Protein AF-A0A9P6NWT3-F1 (afdb_monomer)

Structure (mmCIF, N/CA/C/O backbone):
data_AF-A0A9P6NWT3-F1
#
_entry.id   AF-A0A9P6NWT3-F1
#
loop_
_atom_site.group_PDB
_atom_site.id
_atom_site.type_symbol
_atom_site.label_atom_id
_atom_site.label_alt_id
_atom_site.label_comp_id
_atom_site.label_asym_id
_atom_site.label_entity_id
_atom_site.label_seq_id
_atom_site.pdbx_PDB_ins_code
_atom_site.Cartn_x
_atom_site.Cartn_y
_atom_site.Cartn_z
_atom_site.occupancy
_atom_site.B_iso_or_equiv
_atom_site.auth_seq_id
_atom_site.auth_comp_id
_atom_site.auth_asym_id
_atom_site.auth_atom_id
_atom_site.pdbx_PDB_model_num
ATOM 1 N N . MET A 1 1 ? -10.550 14.687 10.101 1.00 73.19 1 MET A N 1
ATOM 2 C CA . MET A 1 1 ? -9.742 13.792 10.957 1.00 73.19 1 MET A CA 1
ATOM 3 C C . MET A 1 1 ? -8.486 13.376 10.211 1.00 73.19 1 MET A C 1
ATOM 5 O O . MET A 1 1 ? -8.557 13.193 9.000 1.00 73.19 1 MET A O 1
ATOM 9 N N . ALA A 1 2 ? -7.368 13.227 10.913 1.00 80.62 2 ALA A N 1
ATOM 10 C CA . ALA A 1 2 ? -6.121 12.673 10.388 1.00 80.62 2 ALA A CA 1
ATOM 11 C C . ALA A 1 2 ? -5.606 11.569 11.317 1.00 80.62 2 ALA A C 1
ATOM 13 O O . ALA A 1 2 ? -5.925 11.566 12.503 1.00 80.62 2 ALA A O 1
ATOM 14 N N . VAL A 1 3 ? -4.807 10.642 10.791 1.00 80.62 3 VAL A N 1
ATOM 15 C CA . VAL A 1 3 ? -4.151 9.600 11.591 1.00 80.62 3 VAL A CA 1
ATOM 16 C C . VAL A 1 3 ? -2.655 9.637 11.307 1.00 80.62 3 VAL A C 1
ATOM 18 O O . VAL A 1 3 ? -2.250 9.719 10.149 1.00 80.62 3 VAL A O 1
ATOM 21 N N . SER A 1 4 ? -1.838 9.583 12.354 1.00 80.81 4 SER A N 1
ATOM 22 C CA . SER A 1 4 ? -0.379 9.518 12.254 1.00 80.81 4 SER A CA 1
ATOM 23 C C . SER A 1 4 ? 0.148 8.283 12.972 1.00 80.81 4 SER A C 1
ATOM 25 O O . SER A 1 4 ? -0.263 8.026 14.101 1.00 80.81 4 SER A O 1
ATOM 27 N N . GLY A 1 5 ? 1.094 7.570 12.367 1.00 78.38 5 GLY A N 1
ATOM 28 C CA . GLY A 1 5 ? 1.938 6.595 13.061 1.00 78.38 5 GLY A CA 1
ATOM 29 C C . GLY A 1 5 ? 3.290 7.213 13.407 1.00 78.38 5 GLY A C 1
ATOM 30 O O . GLY A 1 5 ? 3.810 8.016 12.631 1.00 78.38 5 GLY A O 1
ATOM 31 N N . SER A 1 6 ? 3.849 6.858 14.559 1.00 76.56 6 SER A N 1
ATOM 32 C CA . SER A 1 6 ? 5.147 7.345 15.032 1.00 76.56 6 SER A CA 1
ATOM 33 C C . SER A 1 6 ? 6.077 6.175 15.367 1.00 76.56 6 SER A C 1
ATOM 35 O O . SER A 1 6 ? 5.638 5.058 15.645 1.00 76.56 6 SER A O 1
ATOM 37 N N . ASN A 1 7 ? 7.388 6.432 15.342 1.00 70.44 7 ASN A N 1
ATOM 38 C CA . ASN A 1 7 ? 8.415 5.458 15.727 1.00 70.44 7 ASN A CA 1
ATOM 39 C C . ASN A 1 7 ? 8.407 5.154 17.240 1.00 70.44 7 ASN A C 1
ATOM 41 O O . ASN A 1 7 ? 9.089 4.244 17.699 1.00 70.44 7 ASN A O 1
ATOM 45 N N . ASP A 1 8 ? 7.615 5.899 18.015 1.00 70.75 8 ASP A N 1
ATOM 46 C CA . ASP A 1 8 ? 7.304 5.608 19.419 1.00 70.75 8 ASP A CA 1
ATOM 47 C C . ASP A 1 8 ? 6.314 4.440 19.601 1.00 70.75 8 ASP A C 1
ATOM 49 O O . ASP A 1 8 ? 5.901 4.161 20.723 1.00 70.75 8 ASP A O 1
ATOM 53 N N . LYS A 1 9 ? 5.957 3.748 18.507 1.00 71.38 9 LYS A N 1
ATOM 54 C CA . LYS A 1 9 ? 5.019 2.615 18.468 1.00 71.38 9 LYS A CA 1
ATOM 55 C C . LYS A 1 9 ? 3.577 3.003 18.799 1.00 71.38 9 LYS A C 1
ATOM 57 O O . LYS A 1 9 ? 2.758 2.138 19.100 1.00 71.38 9 LYS A O 1
ATOM 62 N N . THR A 1 10 ? 3.235 4.283 18.685 1.00 72.38 10 THR A N 1
ATOM 63 C CA . THR A 1 10 ? 1.863 4.769 18.826 1.00 72.38 10 THR A CA 1
ATOM 64 C C . THR A 1 10 ? 1.290 5.224 17.491 1.00 72.38 10 THR A C 1
ATOM 66 O O . THR A 1 10 ? 1.988 5.714 16.597 1.00 72.38 10 THR A O 1
ATOM 69 N N . MET A 1 11 ? -0.024 5.070 17.358 1.00 75.50 11 MET A N 1
ATOM 70 C CA . MET A 1 11 ? -0.815 5.724 16.325 1.00 75.50 11 MET A CA 1
ATOM 71 C C . MET A 1 11 ? -1.756 6.718 16.984 1.00 75.50 11 MET A C 1
ATOM 73 O O . MET A 1 11 ? -2.380 6.419 17.997 1.00 75.50 11 MET A O 1
ATOM 77 N N . ARG A 1 12 ? -1.867 7.912 16.416 1.00 80.88 12 ARG A N 1
ATOM 78 C CA . ARG A 1 12 ? -2.676 8.995 16.973 1.00 80.88 12 ARG A CA 1
ATOM 79 C C . ARG A 1 12 ? -3.707 9.449 15.966 1.00 80.88 12 ARG A C 1
ATOM 81 O O . ARG A 1 12 ? -3.385 9.619 14.790 1.00 80.88 12 ARG A O 1
ATOM 88 N N . GLN A 1 13 ? -4.929 9.653 16.438 1.00 80.12 13 GLN A N 1
ATOM 89 C CA . GLN A 1 13 ? -6.006 10.256 15.671 1.00 80.12 13 GLN A CA 1
ATOM 90 C C . GLN A 1 13 ? -6.156 11.713 16.080 1.00 80.12 13 GLN A C 1
ATOM 92 O O . GLN A 1 13 ? -6.270 12.033 17.262 1.00 80.12 13 GLN A O 1
ATOM 97 N N . TRP A 1 14 ? -6.197 12.580 15.083 1.00 83.69 14 TRP A N 1
ATOM 98 C CA . TRP A 1 14 ? -6.256 14.020 15.237 1.00 83.69 14 TRP A CA 1
ATOM 99 C C . TRP A 1 14 ? -7.561 14.543 14.672 1.00 83.69 14 TRP A C 1
ATOM 101 O O . TRP A 1 14 ? -7.980 14.172 13.564 1.00 83.69 14 TRP A O 1
ATOM 111 N N . ASP A 1 15 ? -8.179 15.443 15.416 1.00 86.44 15 ASP A N 1
ATOM 112 C CA . ASP A 1 15 ? -9.177 16.319 14.848 1.00 86.44 15 ASP A CA 1
ATOM 113 C C . ASP A 1 15 ? -8.472 17.450 14.096 1.00 86.44 15 ASP A C 1
ATOM 115 O O . ASP A 1 15 ? -7.579 18.102 14.631 1.00 86.44 15 ASP A O 1
ATOM 119 N N . LEU A 1 16 ? -8.870 17.679 12.848 1.00 86.31 16 LEU A N 1
ATOM 120 C CA . LEU A 1 16 ? -8.296 18.764 12.052 1.00 86.31 16 LEU A CA 1
ATOM 121 C C . LEU A 1 16 ? -8.994 20.099 12.321 1.00 86.31 16 LEU A C 1
ATOM 123 O O . LEU A 1 16 ? -8.415 21.139 12.025 1.00 86.31 16 LEU A O 1
ATOM 127 N N . GLU A 1 17 ? -10.207 20.077 12.876 1.00 91.38 17 GLU A N 1
ATOM 128 C CA . GLU A 1 17 ? -10.955 21.291 13.204 1.00 91.38 17 GLU A CA 1
ATOM 129 C C . GLU A 1 17 ? -10.497 21.862 14.550 1.00 91.38 17 GLU A C 1
ATOM 131 O O . GLU A 1 17 ? -10.138 23.033 14.638 1.00 91.38 17 GLU A O 1
ATOM 136 N N . THR A 1 18 ? -10.405 21.015 15.580 1.00 89.38 18 THR A N 1
ATOM 137 C CA . THR A 1 18 ? -9.956 21.428 16.923 1.00 89.38 18 THR A CA 1
ATOM 138 C C . THR A 1 18 ? -8.446 21.309 17.151 1.00 89.38 18 THR A C 1
ATOM 140 O O . THR A 1 18 ? -7.946 21.791 18.165 1.00 89.38 18 THR A O 1
ATOM 143 N N . GLN A 1 19 ? -7.703 20.689 16.223 1.00 89.75 19 GLN A N 1
ATOM 144 C CA . GLN A 1 19 ? -6.251 20.440 16.309 1.00 89.75 19 GLN A CA 1
ATOM 145 C C . GLN A 1 19 ? -5.820 19.616 17.534 1.00 89.75 19 GLN A C 1
ATOM 147 O O . GLN A 1 19 ? -4.655 19.641 17.934 1.00 89.75 19 GLN A O 1
ATOM 152 N N . GLN A 1 20 ? -6.742 18.863 18.134 1.00 85.62 20 GLN A N 1
ATOM 153 C CA . GLN A 1 20 ? -6.453 18.023 19.291 1.00 85.62 20 GLN A CA 1
ATOM 154 C C . GLN A 1 20 ? -6.267 16.555 18.907 1.00 85.62 20 GLN A C 1
ATOM 156 O O . GLN A 1 20 ? -6.858 16.042 17.953 1.00 85.62 20 GLN A O 1
ATOM 161 N N . CYS A 1 21 ? -5.435 15.864 19.687 1.00 85.19 21 CYS A N 1
ATOM 162 C CA . CYS A 1 21 ? -5.334 14.413 19.639 1.00 85.19 21 CYS A CA 1
ATOM 163 C C . CYS A 1 21 ? -6.573 13.818 20.318 1.00 85.19 21 CYS A C 1
ATOM 165 O O . CYS A 1 21 ? -6.747 13.969 21.524 1.00 85.19 21 CYS A O 1
ATOM 167 N N . ILE A 1 22 ? -7.409 13.131 19.545 1.00 83.31 22 ILE A N 1
ATOM 168 C CA . ILE A 1 22 ? -8.637 12.498 20.032 1.00 83.31 22 ILE A CA 1
ATOM 169 C C . ILE A 1 22 ? -8.318 11.142 20.671 1.00 83.31 22 ILE A C 1
ATOM 171 O O . ILE A 1 22 ? -8.842 10.811 21.730 1.00 83.31 22 ILE A O 1
ATOM 175 N N . LEU A 1 23 ? -7.453 10.348 20.031 1.00 77.38 23 LEU A N 1
ATOM 176 C CA . LEU A 1 23 ? -7.126 8.985 20.458 1.00 77.38 23 LEU A CA 1
ATOM 177 C C . LEU A 1 23 ? -5.639 8.701 20.267 1.00 77.38 23 LEU A C 1
ATOM 179 O O . LEU A 1 23 ? -5.058 9.077 19.250 1.00 77.38 23 LEU A O 1
ATOM 183 N N . THR A 1 24 ? -5.044 7.996 21.229 1.00 79.44 24 THR A N 1
ATOM 184 C CA . THR A 1 24 ? -3.713 7.386 21.107 1.00 79.44 24 THR A CA 1
ATOM 185 C C . THR A 1 24 ? -3.875 5.876 21.230 1.00 79.44 24 THR A C 1
ATOM 187 O O . THR A 1 24 ? -4.362 5.381 22.242 1.00 79.44 24 THR A O 1
ATOM 190 N N . LEU A 1 25 ? -3.500 5.162 20.177 1.00 71.88 25 LEU A N 1
ATOM 191 C CA . LEU A 1 25 ? -3.556 3.714 20.052 1.00 71.88 25 LEU A CA 1
ATOM 192 C C . LEU A 1 25 ? -2.135 3.168 20.186 1.00 71.88 25 LEU A C 1
ATOM 194 O O . LEU A 1 25 ? -1.238 3.586 19.451 1.00 71.88 25 LEU A O 1
ATOM 198 N N . ASP A 1 26 ? -1.934 2.230 21.105 1.00 68.69 26 ASP A N 1
ATOM 199 C CA . ASP A 1 26 ? -0.655 1.543 21.250 1.00 68.69 26 ASP A CA 1
ATOM 200 C C . ASP A 1 26 ? -0.579 0.367 20.263 1.00 68.69 26 ASP A C 1
ATOM 202 O O . ASP A 1 26 ? -1.398 -0.559 20.290 1.00 68.69 26 ASP A O 1
ATOM 206 N N . VAL A 1 27 ? 0.403 0.405 19.362 1.00 62.00 27 VAL A N 1
ATOM 207 C CA . VAL A 1 27 ? 0.635 -0.649 18.362 1.00 62.00 27 VAL A CA 1
ATOM 208 C C . VAL A 1 27 ? 1.192 -1.904 19.043 1.00 62.00 27 VAL A C 1
ATOM 210 O O . VAL A 1 27 ? 0.983 -3.015 18.548 1.00 62.00 27 VAL A O 1
ATOM 213 N N . VAL A 1 28 ? 1.834 -1.756 20.209 1.00 53.12 28 VAL A N 1
ATOM 214 C CA . VAL A 1 28 ? 2.493 -2.836 20.960 1.00 53.12 28 VAL A CA 1
ATOM 215 C C . VAL A 1 28 ? 1.492 -3.867 21.495 1.00 53.12 28 VAL A C 1
ATOM 217 O O . VAL A 1 28 ? 1.810 -5.050 21.593 1.00 53.12 28 VAL A O 1
ATOM 220 N N . TRP A 1 29 ? 0.244 -3.484 21.782 1.00 48.34 29 TRP A N 1
ATOM 221 C CA . TRP A 1 29 ? -0.790 -4.469 22.134 1.00 48.34 29 TRP A CA 1
ATOM 222 C C . TRP A 1 29 ? -1.189 -5.337 20.934 1.00 48.34 29 TRP A C 1
ATOM 224 O O . TRP A 1 29 ? -1.397 -6.537 21.080 1.00 48.34 29 TRP A O 1
ATOM 234 N N . ALA A 1 30 ? -1.243 -4.764 19.730 1.00 41.41 30 ALA A N 1
ATOM 235 C CA . ALA A 1 30 ? -1.575 -5.513 18.519 1.00 41.41 30 ALA A CA 1
ATOM 236 C C . ALA A 1 30 ? -0.404 -6.380 18.014 1.00 41.41 30 ALA A C 1
ATOM 238 O O . ALA A 1 30 ? -0.617 -7.305 17.222 1.00 41.41 30 ALA A O 1
ATOM 239 N N . SER A 1 31 ? 0.838 -6.102 18.437 1.00 42.59 31 SER A N 1
ATOM 240 C CA . SER A 1 31 ? 1.993 -6.966 18.161 1.00 42.59 31 SER A CA 1
ATOM 241 C C . SER A 1 31 ? 2.047 -8.199 19.067 1.00 42.59 31 SER A C 1
ATOM 243 O O . SER A 1 31 ? 2.544 -9.235 18.618 1.00 42.59 31 SER A O 1
ATOM 245 N N . LYS A 1 32 ? 1.443 -8.150 20.266 1.00 40.41 32 LYS A N 1
ATOM 246 C CA . LYS A 1 32 ? 1.172 -9.340 21.086 1.00 40.41 32 LYS A CA 1
ATOM 247 C C . LYS A 1 32 ? 0.136 -10.209 20.374 1.00 40.41 32 LYS A C 1
ATOM 249 O O . LYS A 1 32 ? -1.066 -9.981 20.467 1.00 40.41 32 LYS A O 1
ATOM 254 N N . SER A 1 33 ? 0.594 -11.217 19.631 1.00 38.03 33 SER A N 1
ATOM 255 C CA . SER A 1 33 ? -0.320 -12.242 19.137 1.00 38.03 33 SER A CA 1
ATOM 256 C C . SER A 1 33 ? -1.009 -12.906 20.321 1.00 38.03 33 SER A C 1
ATOM 258 O O . SER A 1 33 ? -0.352 -13.229 21.310 1.00 38.03 33 SER A O 1
ATOM 260 N N . SER A 1 34 ? -2.301 -13.163 20.159 1.00 39.75 34 SER A N 1
ATOM 261 C CA . SER A 1 34 ? -3.062 -14.220 20.81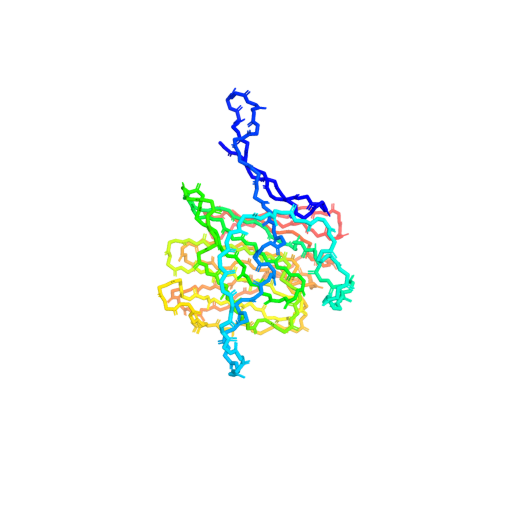5 1.00 39.75 34 SER A CA 1
ATOM 262 C C . SER A 1 34 ? -2.212 -15.476 21.059 1.00 39.75 34 SER A C 1
ATOM 264 O O . SER A 1 34 ? -2.143 -16.371 20.215 1.00 39.75 34 SER A O 1
ATOM 266 N N . ALA A 1 35 ? -1.551 -15.546 22.212 1.00 35.09 35 ALA A N 1
ATOM 267 C CA . ALA A 1 35 ? -0.995 -16.782 22.725 1.00 35.09 35 ALA A CA 1
ATOM 268 C C . ALA A 1 35 ? -2.171 -17.567 23.307 1.00 35.09 35 ALA A C 1
ATOM 270 O O . ALA A 1 35 ? -2.611 -17.330 24.427 1.00 35.09 35 ALA A O 1
ATOM 271 N N . GLY A 1 36 ? -2.735 -18.448 22.489 1.00 31.81 36 GLY A N 1
ATOM 272 C CA . GLY A 1 36 ? -3.847 -19.300 22.872 1.00 31.81 36 GLY A CA 1
ATOM 273 C C . GLY A 1 36 ? -3.812 -20.603 22.096 1.00 31.81 36 GLY A C 1
ATOM 274 O O . GLY A 1 36 ? -4.552 -20.758 21.132 1.00 31.81 36 GLY A O 1
ATOM 275 N N . SER A 1 37 ? -2.926 -21.519 22.493 1.00 31.61 37 SER A N 1
ATOM 276 C CA . SER A 1 37 ? -3.297 -22.879 22.929 1.00 31.61 37 SER A CA 1
ATOM 277 C C . SER A 1 37 ? -2.090 -23.826 22.940 1.00 31.61 37 SER A C 1
ATOM 279 O O . SER A 1 37 ? -1.848 -24.566 21.998 1.00 31.61 37 SER A O 1
ATOM 281 N N . THR A 1 38 ? -1.391 -23.877 24.074 1.00 26.95 38 THR A N 1
ATOM 282 C CA . THR A 1 38 ? -0.939 -25.152 24.649 1.00 26.95 38 THR A CA 1
ATOM 283 C C . THR A 1 38 ? -1.060 -25.063 26.166 1.00 26.95 38 THR A C 1
ATOM 285 O O . THR A 1 38 ? -0.823 -24.022 26.768 1.00 26.95 38 THR A O 1
ATOM 288 N N . SER A 1 39 ? -1.552 -26.159 26.720 1.00 35.06 39 SER A N 1
ATOM 289 C CA . SER A 1 39 ? -2.236 -26.367 27.992 1.00 35.06 39 SER A CA 1
ATOM 290 C C . SER A 1 39 ? -1.363 -26.365 29.248 1.00 35.06 39 SER A C 1
ATOM 292 O O . SER A 1 39 ? -0.162 -26.608 29.168 1.00 35.06 39 SER A O 1
ATOM 294 N N . THR A 1 40 ? -2.066 -26.292 30.394 1.00 30.75 40 THR A N 1
ATOM 295 C CA . THR A 1 40 ? -1.636 -26.438 31.808 1.00 30.75 40 THR A CA 1
ATOM 296 C C . THR A 1 40 ? -0.979 -25.151 32.329 1.00 30.75 40 THR A C 1
ATOM 298 O O . THR A 1 40 ? -0.115 -2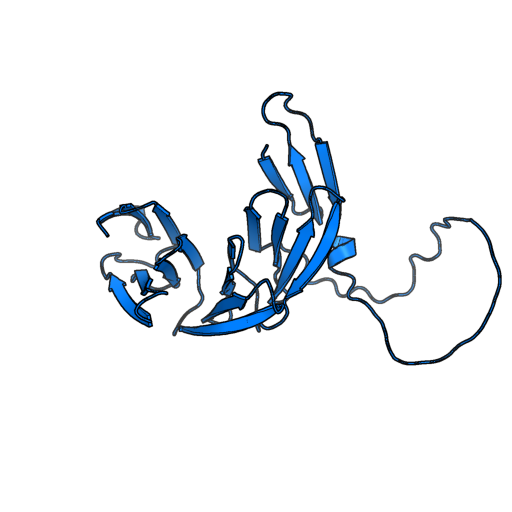4.615 31.654 1.00 30.75 40 THR A O 1
ATOM 301 N N . TRP A 1 41 ? -1.369 -24.508 33.437 1.00 28.08 41 TRP A N 1
ATOM 302 C CA . TRP A 1 41 ? -1.647 -25.010 34.788 1.00 28.08 41 TRP A CA 1
ATOM 303 C C . TRP A 1 41 ? -2.674 -24.135 35.542 1.00 28.08 41 TRP A C 1
ATOM 305 O O . TRP A 1 41 ? -2.812 -22.940 35.286 1.00 28.08 41 TRP A O 1
ATOM 315 N N . ASP A 1 42 ? -3.371 -24.783 36.474 1.00 28.31 42 ASP A N 1
ATOM 316 C CA . ASP A 1 42 ? -4.484 -24.325 37.307 1.00 28.31 42 ASP A CA 1
ATOM 317 C C . ASP A 1 42 ? -4.190 -23.205 38.331 1.00 28.31 42 ASP A C 1
ATOM 319 O O . ASP A 1 42 ? -3.109 -23.119 38.905 1.00 28.31 42 ASP A O 1
ATOM 323 N N . ASN A 1 43 ? -5.258 -22.450 38.629 1.00 33.34 43 ASN A N 1
ATOM 324 C CA . ASN A 1 43 ? -5.668 -21.873 39.922 1.00 33.34 43 ASN A CA 1
ATOM 325 C C . ASN A 1 43 ? -4.638 -21.174 40.837 1.00 33.34 43 ASN A C 1
ATOM 327 O O . ASN A 1 43 ? -3.984 -21.823 41.648 1.00 33.34 43 ASN A O 1
ATOM 331 N N . MET A 1 44 ? -4.727 -19.835 40.914 1.00 27.45 44 MET A N 1
ATOM 332 C CA . MET A 1 44 ? -4.799 -19.114 42.200 1.00 27.45 44 MET A CA 1
ATOM 333 C C . MET A 1 44 ? -5.377 -17.688 42.027 1.00 27.45 44 MET A C 1
ATOM 335 O O . MET A 1 44 ? -4.772 -16.831 41.398 1.00 27.45 44 MET A O 1
ATOM 339 N N . MET A 1 45 ? -6.575 -17.488 42.583 1.00 30.75 45 MET A N 1
ATOM 340 C CA . MET A 1 45 ? -7.132 -16.305 43.269 1.00 30.75 45 MET A CA 1
ATOM 341 C C . MET A 1 45 ? -6.674 -14.866 42.925 1.00 30.75 45 MET A C 1
ATOM 343 O O . MET A 1 45 ? -5.555 -14.462 43.202 1.00 30.75 45 MET A O 1
ATOM 347 N N . SER A 1 46 ? -7.671 -14.084 42.490 1.00 32.31 46 SER A N 1
ATOM 348 C CA . SER A 1 46 ? -8.069 -12.723 42.915 1.00 32.31 46 SER A CA 1
ATOM 349 C C . SER A 1 46 ? -7.059 -11.578 43.130 1.00 32.31 46 SER A C 1
ATOM 351 O O . SER A 1 46 ? -6.154 -11.672 43.951 1.00 32.31 46 SER A O 1
ATOM 353 N N . LEU A 1 47 ? -7.502 -10.424 42.604 1.00 29.45 47 LEU A N 1
ATOM 354 C CA . LEU A 1 47 ? -7.285 -9.027 43.020 1.00 29.45 47 LEU A CA 1
ATOM 355 C C . LEU A 1 47 ? -6.017 -8.308 42.537 1.00 29.45 47 LEU A C 1
ATOM 357 O O . LEU A 1 47 ? -4.895 -8.620 42.914 1.00 29.45 47 LEU A O 1
ATOM 361 N N . ASP A 1 48 ? -6.279 -7.267 41.739 1.00 38.12 48 ASP A N 1
ATOM 362 C CA . ASP A 1 48 ? -5.810 -5.897 41.949 1.00 38.12 48 ASP A CA 1
ATOM 363 C C . ASP A 1 48 ? -4.422 -5.745 42.569 1.00 38.12 48 ASP A C 1
ATOM 365 O O . ASP A 1 48 ? -4.284 -5.615 43.778 1.00 38.12 48 ASP A O 1
ATOM 369 N N . HIS A 1 49 ? -3.404 -5.644 41.716 1.00 24.39 49 HIS A N 1
ATOM 370 C CA . HIS A 1 49 ? -2.297 -4.708 41.907 1.00 24.39 49 HIS A CA 1
ATOM 371 C C . HIS A 1 49 ? -1.434 -4.681 40.641 1.00 24.39 49 HIS A C 1
ATOM 373 O O . HIS A 1 49 ? -0.796 -5.666 40.277 1.00 24.39 49 HIS A O 1
ATOM 379 N N . TRP A 1 50 ? -1.393 -3.536 39.957 1.00 36.84 50 TRP A N 1
ATOM 380 C CA . TRP A 1 50 ? -0.383 -3.283 38.931 1.00 36.84 50 TRP A CA 1
ATOM 381 C C . TRP A 1 50 ? 0.969 -3.122 39.632 1.00 36.84 50 TRP A C 1
ATOM 383 O O . TRP A 1 50 ? 1.229 -2.076 40.227 1.00 36.84 50 TRP A O 1
ATOM 393 N N . SER A 1 51 ? 1.817 -4.151 39.595 1.00 26.92 51 SER A N 1
ATOM 394 C CA . SER A 1 51 ? 3.200 -4.056 40.062 1.00 26.92 51 SER A CA 1
ATOM 395 C C . SER A 1 51 ? 4.164 -3.977 38.878 1.00 26.92 51 SER A C 1
ATOM 397 O O . SER A 1 51 ? 4.143 -4.791 37.953 1.00 26.92 51 SER A O 1
ATOM 399 N N . LEU A 1 52 ? 5.030 -2.961 38.928 1.00 35.19 52 LEU A N 1
ATOM 400 C CA . LEU A 1 52 ? 6.065 -2.648 37.938 1.00 35.19 52 LEU A CA 1
ATOM 401 C C . LEU A 1 52 ? 7.181 -3.719 37.859 1.00 35.19 52 LEU A C 1
ATOM 403 O O . LEU A 1 52 ? 8.077 -3.606 37.032 1.00 35.19 52 LEU A O 1
ATOM 407 N N . ASP A 1 53 ? 7.118 -4.761 38.693 1.00 30.03 53 ASP A N 1
ATOM 408 C CA . ASP A 1 53 ? 8.159 -5.786 38.856 1.00 30.03 53 ASP A CA 1
ATOM 409 C C . ASP A 1 53 ? 7.924 -7.069 38.045 1.00 30.03 53 ASP A C 1
ATOM 411 O O . ASP A 1 53 ? 8.814 -7.910 37.939 1.00 30.03 53 ASP A O 1
ATOM 415 N N . SER A 1 54 ? 6.772 -7.216 37.381 1.00 30.12 54 SER A N 1
ATOM 416 C CA . SER A 1 54 ? 6.546 -8.340 36.448 1.00 30.12 54 SER A CA 1
ATOM 417 C C . SER A 1 54 ? 7.212 -8.130 35.075 1.00 30.12 54 SER A C 1
ATOM 419 O O . SER A 1 54 ? 7.045 -8.937 34.163 1.00 30.12 54 SER A O 1
ATOM 421 N N . LEU A 1 55 ? 7.978 -7.045 34.907 1.00 36.25 55 LEU A N 1
ATOM 422 C CA . LEU A 1 55 ? 8.591 -6.630 33.641 1.00 36.25 55 LEU A CA 1
ATOM 423 C C . LEU A 1 55 ? 9.841 -7.430 33.235 1.00 36.25 55 LEU A C 1
ATOM 425 O O . LEU A 1 55 ? 10.411 -7.147 32.183 1.00 36.25 55 LEU A O 1
ATOM 429 N N . HIS A 1 56 ? 10.279 -8.422 34.018 1.00 30.22 56 HIS A N 1
ATOM 430 C CA . HIS A 1 56 ? 11.630 -8.960 33.849 1.00 30.22 56 HIS A CA 1
ATOM 431 C C . HIS A 1 56 ? 11.800 -10.315 33.158 1.00 30.22 56 HIS A C 1
ATOM 433 O O . HIS A 1 56 ? 12.950 -10.717 32.991 1.00 30.22 56 HIS A O 1
ATOM 439 N N . GLN A 1 57 ? 10.751 -11.010 32.701 1.00 33.03 57 GLN A N 1
ATOM 440 C CA . GLN A 1 57 ? 10.943 -12.305 32.021 1.00 33.03 57 GLN A CA 1
ATOM 441 C C . GLN A 1 57 ? 9.880 -12.669 30.974 1.00 33.03 57 GLN A C 1
ATOM 443 O O . GLN A 1 57 ? 9.196 -13.679 31.089 1.00 33.03 57 GLN A O 1
ATOM 448 N N . THR A 1 58 ? 9.837 -11.936 29.865 1.00 30.91 58 THR A N 1
ATOM 449 C CA . THR A 1 58 ? 9.563 -12.579 28.569 1.00 30.91 58 THR A CA 1
ATOM 450 C C . THR A 1 58 ? 10.511 -11.984 27.546 1.00 30.91 58 THR A C 1
ATOM 452 O O . THR A 1 58 ? 10.476 -10.781 27.296 1.00 30.91 58 THR A O 1
ATOM 455 N N . PHE A 1 59 ? 11.404 -12.829 27.038 1.00 30.83 59 PHE A N 1
ATOM 456 C CA . PHE A 1 59 ? 12.486 -12.496 26.123 1.00 30.83 59 PHE A CA 1
ATOM 457 C C . PHE A 1 59 ? 12.026 -11.550 25.008 1.00 30.83 59 PHE A C 1
ATOM 459 O O . PHE A 1 59 ? 11.170 -11.871 24.188 1.00 30.83 59 PHE A O 1
ATOM 466 N N . PHE A 1 60 ? 12.620 -10.362 25.031 1.00 38.47 60 PHE A N 1
ATOM 467 C CA . PHE A 1 60 ? 12.546 -9.349 23.997 1.00 38.47 60 PHE A CA 1
ATOM 468 C C . PHE A 1 60 ? 13.186 -9.892 22.712 1.00 38.47 60 PHE A C 1
ATOM 470 O O . PHE A 1 60 ? 14.389 -10.144 22.704 1.00 38.47 60 PHE A O 1
ATOM 477 N N . GLU A 1 61 ? 12.432 -9.999 21.616 1.00 36.16 61 GLU A N 1
ATOM 478 C CA . GLU A 1 61 ? 13.047 -9.913 20.289 1.00 36.16 61 GLU A CA 1
ATOM 479 C C . GLU A 1 61 ? 13.168 -8.425 19.911 1.00 36.16 61 GLU A C 1
ATOM 481 O O . GLU A 1 61 ? 12.146 -7.752 19.760 1.00 36.16 61 GLU A O 1
ATOM 486 N N . PRO A 1 62 ? 14.384 -7.859 19.774 1.00 34.88 62 PRO A N 1
ATOM 487 C CA . PRO A 1 62 ? 14.586 -6.420 19.569 1.00 34.88 62 PRO A CA 1
ATOM 488 C C . PRO A 1 62 ? 14.265 -5.916 18.151 1.00 34.88 62 PRO A C 1
ATOM 490 O O . PRO A 1 62 ? 14.647 -4.800 17.800 1.00 34.88 62 PRO A O 1
ATOM 493 N N . SER A 1 63 ? 13.607 -6.701 17.300 1.00 47.41 63 SER A N 1
ATOM 494 C CA . SER A 1 63 ? 13.440 -6.365 15.886 1.00 47.41 63 SER A CA 1
ATOM 495 C C . SER A 1 63 ? 12.069 -6.780 15.372 1.00 47.41 63 SER A C 1
ATOM 497 O O . SER A 1 63 ? 11.886 -7.960 15.114 1.00 47.41 63 SER A O 1
ATOM 499 N N . CYS A 1 64 ? 11.131 -5.836 15.215 1.00 47.09 64 CYS A N 1
ATOM 500 C CA . CYS A 1 64 ? 10.107 -5.811 14.143 1.00 47.09 64 CYS A CA 1
ATOM 501 C C . CYS A 1 64 ? 9.043 -4.694 14.325 1.00 47.09 64 CYS A C 1
ATOM 503 O O . CYS A 1 64 ? 7.883 -4.892 13.986 1.00 47.09 64 CYS 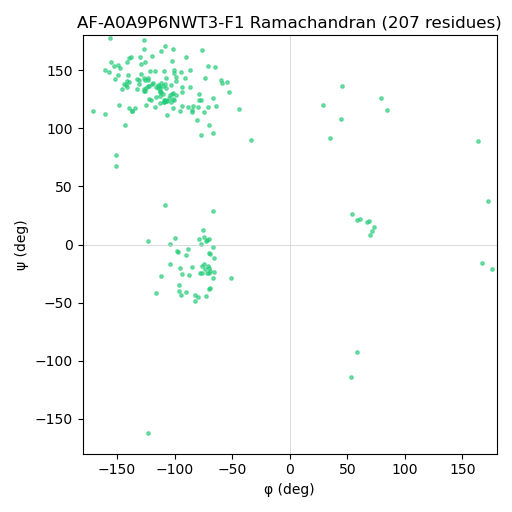A O 1
ATOM 505 N N . ASP A 1 65 ? 9.392 -3.496 14.809 1.00 52.25 65 ASP A N 1
ATOM 506 C CA . ASP A 1 65 ? 8.380 -2.474 15.166 1.00 52.25 65 ASP A CA 1
ATOM 507 C C . ASP A 1 65 ? 8.317 -1.270 14.207 1.00 52.25 65 ASP A C 1
ATOM 509 O O . ASP A 1 65 ? 8.046 -0.148 14.625 1.00 52.25 65 ASP A O 1
ATOM 513 N N . PHE A 1 66 ? 8.565 -1.467 12.909 1.00 61.62 66 PHE A N 1
ATOM 514 C CA . PHE A 1 66 ? 8.348 -0.402 11.924 1.00 61.62 66 PHE A CA 1
ATOM 515 C C . PHE A 1 66 ? 7.031 -0.609 11.169 1.00 61.62 66 PHE A C 1
ATOM 517 O O . PHE A 1 66 ? 6.807 -1.661 10.558 1.00 61.62 66 PHE A O 1
ATOM 524 N N . ILE A 1 67 ? 6.171 0.415 11.191 1.00 64.31 67 ILE A N 1
ATOM 525 C CA . ILE A 1 67 ? 4.979 0.502 10.342 1.00 64.31 67 ILE A CA 1
ATOM 526 C C . ILE A 1 67 ? 5.434 0.984 8.966 1.00 64.31 67 ILE A C 1
ATOM 528 O O . ILE A 1 67 ? 5.779 2.150 8.788 1.00 64.31 67 ILE A O 1
ATOM 532 N N . GLY A 1 68 ? 5.439 0.081 7.989 1.00 69.12 68 GLY A N 1
ATOM 533 C CA . GLY A 1 68 ? 5.796 0.405 6.610 1.00 69.12 68 GLY A CA 1
ATOM 534 C C . GLY A 1 68 ? 4.686 1.137 5.860 1.00 69.12 68 GLY A C 1
ATOM 535 O O . GLY A 1 68 ? 4.962 1.866 4.914 1.00 69.12 68 GLY A O 1
ATOM 536 N N . SER A 1 69 ? 3.431 0.970 6.281 1.00 79.12 69 SER A N 1
ATOM 537 C CA . SER A 1 69 ? 2.277 1.608 5.643 1.00 79.12 69 SER A CA 1
ATOM 538 C C . SER A 1 69 ? 1.088 1.727 6.594 1.00 79.12 69 SER A C 1
ATOM 540 O O . SER A 1 69 ? 0.894 0.887 7.471 1.00 79.12 69 SER A O 1
ATOM 542 N N . LEU A 1 70 ? 0.289 2.779 6.414 1.00 84.56 70 LEU A N 1
ATOM 543 C CA . LEU A 1 70 ? -0.896 3.072 7.215 1.00 84.56 70 LEU A CA 1
ATOM 544 C C . LEU A 1 70 ? -1.992 3.621 6.308 1.00 84.56 70 LEU A C 1
ATOM 546 O O . LEU A 1 70 ? -1.735 4.507 5.491 1.00 84.56 70 LEU A O 1
ATOM 550 N N . GLN A 1 71 ? -3.216 3.141 6.485 1.00 87.38 71 GLN A N 1
ATOM 551 C CA . GLN A 1 71 ? -4.379 3.700 5.813 1.00 87.38 71 GLN A CA 1
ATOM 552 C C . GLN A 1 71 ? -5.610 3.580 6.710 1.00 87.38 71 GLN A C 1
ATOM 554 O O . GLN A 1 71 ? -5.703 2.666 7.525 1.00 87.38 71 GLN A O 1
ATOM 559 N N . PHE A 1 72 ? -6.563 4.494 6.551 1.00 86.06 72 PHE A N 1
ATOM 560 C CA . PHE A 1 72 ? -7.880 4.400 7.165 1.00 86.06 72 PHE A CA 1
ATOM 561 C C . PHE A 1 72 ? -8.965 4.406 6.086 1.00 86.06 72 PHE A C 1
ATOM 563 O O . PHE A 1 72 ? -8.805 5.031 5.034 1.00 86.06 72 PHE A O 1
ATOM 570 N N . TRP A 1 73 ? -10.070 3.729 6.370 1.00 84.31 73 TRP A N 1
ATOM 571 C CA . TRP A 1 73 ? -11.290 3.751 5.576 1.00 84.31 73 TRP A CA 1
ATOM 572 C C . TRP A 1 73 ? -12.482 3.792 6.529 1.00 84.31 73 TRP A C 1
ATOM 574 O O . TRP A 1 73 ? -12.692 2.868 7.315 1.00 84.31 73 TRP A O 1
ATOM 584 N N . ASN A 1 74 ? -13.266 4.869 6.471 1.00 86.19 74 ASN A N 1
ATOM 585 C CA . ASN A 1 74 ? -14.371 5.113 7.399 1.00 86.19 74 ASN A CA 1
ATOM 586 C C . ASN A 1 74 ? -13.915 5.027 8.878 1.00 86.19 74 ASN A C 1
ATOM 588 O O . ASN A 1 74 ? -13.102 5.846 9.307 1.00 86.19 74 ASN A O 1
ATOM 592 N N . PHE A 1 75 ? -14.393 4.034 9.639 1.00 82.88 75 PHE A N 1
ATOM 593 C CA . PHE A 1 75 ? -13.985 3.770 11.027 1.00 82.88 75 PHE A CA 1
ATOM 594 C C . PHE A 1 75 ? -12.958 2.640 11.168 1.00 82.88 75 PHE A C 1
ATOM 596 O O . PHE A 1 75 ? -12.627 2.261 12.283 1.00 82.88 75 PHE A O 1
ATOM 603 N N . ALA A 1 76 ? -12.449 2.087 10.071 1.00 83.94 76 ALA A N 1
ATOM 604 C CA . ALA A 1 76 ? -11.406 1.074 10.106 1.00 83.94 76 ALA A CA 1
ATOM 605 C C . ALA A 1 76 ? -10.037 1.710 9.845 1.00 83.94 76 ALA A C 1
ATOM 607 O O . ALA A 1 76 ? -9.886 2.582 8.987 1.00 83.94 76 ALA A O 1
ATOM 608 N N . LEU A 1 77 ? -9.025 1.246 10.568 1.00 85.44 77 LEU A N 1
ATOM 609 C CA . LEU A 1 77 ? -7.620 1.579 10.356 1.00 85.44 77 LEU A CA 1
ATOM 610 C C . LEU A 1 77 ? -6.867 0.287 10.061 1.00 85.44 77 LEU A C 1
ATOM 612 O O . LEU A 1 77 ? -7.098 -0.713 10.733 1.00 85.44 77 LEU A O 1
ATOM 616 N N . ALA A 1 78 ? -5.958 0.302 9.095 1.00 87.50 78 ALA A N 1
ATOM 617 C CA . ALA A 1 78 ? -5.085 -0.826 8.815 1.00 87.50 78 ALA A CA 1
ATOM 618 C C . ALA A 1 78 ? -3.636 -0.360 8.704 1.00 87.50 78 ALA A C 1
ATOM 620 O O . ALA A 1 78 ? -3.350 0.708 8.154 1.00 87.50 78 ALA A O 1
ATOM 621 N N . SER A 1 79 ? -2.718 -1.171 9.217 1.00 85.06 79 SER A N 1
ATOM 622 C CA . SER A 1 79 ? -1.287 -0.922 9.117 1.00 85.06 79 SER A CA 1
ATOM 623 C C . SER A 1 79 ? -0.546 -2.172 8.670 1.00 85.06 79 SER A C 1
ATOM 625 O O . SER A 1 79 ? -0.897 -3.297 9.033 1.00 85.06 79 SER A O 1
ATOM 627 N N . GLY A 1 80 ? 0.472 -1.953 7.846 1.00 86.38 80 GLY A N 1
ATOM 628 C CA . GLY A 1 80 ? 1.407 -2.974 7.411 1.00 86.38 80 GLY A CA 1
ATOM 629 C C . GLY A 1 80 ? 2.713 -2.844 8.177 1.00 86.38 80 GLY A C 1
ATOM 630 O O . GLY A 1 80 ? 3.291 -1.756 8.248 1.00 86.38 80 GLY A O 1
ATOM 631 N N . THR A 1 81 ? 3.188 -3.947 8.738 1.00 82.62 81 THR A N 1
ATOM 632 C CA . THR A 1 81 ? 4.386 -3.991 9.584 1.00 82.62 81 THR A CA 1
ATOM 633 C C . THR A 1 81 ? 5.538 -4.744 8.918 1.00 82.62 81 THR A C 1
ATOM 635 O O . THR A 1 81 ? 5.375 -5.431 7.903 1.00 82.62 81 THR A O 1
ATOM 638 N N . MET A 1 82 ? 6.743 -4.595 9.478 1.00 82.62 82 MET A N 1
ATOM 639 C CA . MET A 1 82 ? 7.943 -5.271 8.970 1.00 82.62 82 MET A CA 1
ATOM 640 C C . MET A 1 82 ? 7.923 -6.797 9.110 1.00 82.62 82 MET A C 1
ATOM 642 O O . MET A 1 82 ? 8.559 -7.476 8.310 1.00 82.62 82 MET A O 1
ATOM 646 N N . ASP A 1 83 ? 7.146 -7.328 10.053 1.00 80.75 83 ASP A N 1
ATOM 647 C CA . ASP A 1 83 ? 6.919 -8.769 10.233 1.00 80.75 83 ASP A CA 1
ATOM 648 C C . ASP A 1 83 ? 6.015 -9.397 9.148 1.00 80.75 83 ASP A C 1
ATOM 650 O O . ASP A 1 83 ? 5.671 -10.574 9.240 1.00 80.75 83 ASP A O 1
ATOM 654 N N . GLY A 1 84 ? 5.587 -8.624 8.141 1.00 83.19 84 GLY A N 1
ATOM 655 C CA . GLY A 1 84 ? 4.722 -9.103 7.060 1.00 83.19 84 GLY A CA 1
ATOM 656 C C . GLY A 1 84 ? 3.271 -9.347 7.478 1.00 83.19 84 GLY A C 1
ATOM 657 O O . GLY A 1 84 ? 2.513 -9.996 6.753 1.00 83.19 84 GLY A O 1
ATOM 658 N N . LYS A 1 85 ? 2.851 -8.831 8.636 1.00 86.69 85 LYS A N 1
ATOM 659 C CA . LYS A 1 85 ? 1.456 -8.897 9.083 1.00 86.69 85 LYS A CA 1
ATOM 660 C C . LYS A 1 85 ? 0.738 -7.578 8.837 1.00 86.69 85 LYS A C 1
ATOM 662 O O . LYS A 1 85 ? 1.314 -6.497 8.922 1.00 86.69 85 LYS A O 1
ATOM 667 N N . ILE A 1 86 ? -0.553 -7.671 8.553 1.00 88.25 86 ILE A N 1
ATOM 668 C CA . ILE A 1 86 ? -1.434 -6.511 8.444 1.00 88.25 86 ILE A CA 1
ATOM 669 C C . ILE A 1 86 ? -2.320 -6.528 9.667 1.00 88.25 86 ILE A C 1
ATOM 671 O O . ILE A 1 86 ? -3.001 -7.517 9.933 1.00 88.25 86 ILE A O 1
ATOM 675 N N . ARG A 1 87 ? -2.297 -5.447 10.428 1.00 85.56 87 ARG A N 1
ATOM 676 C CA . ARG A 1 87 ? -3.106 -5.302 11.634 1.00 85.56 87 ARG A CA 1
ATOM 677 C C . ARG A 1 87 ? -4.212 -4.304 11.346 1.00 85.56 87 ARG A C 1
ATOM 679 O O . ARG A 1 87 ? -3.981 -3.310 10.663 1.00 85.56 87 ARG A O 1
ATOM 686 N N . MET A 1 88 ? -5.414 -4.605 11.816 1.00 85.12 88 MET A N 1
ATOM 687 C CA . MET A 1 88 ? -6.601 -3.785 11.612 1.00 85.12 88 MET A CA 1
ATOM 688 C C . MET A 1 88 ? -7.214 -3.400 12.951 1.00 85.12 88 MET A C 1
ATOM 690 O O . MET A 1 88 ? -7.293 -4.226 13.862 1.00 85.12 88 MET A O 1
ATOM 694 N N . TRP A 1 89 ? -7.709 -2.172 13.040 1.00 82.25 89 TRP A N 1
ATOM 695 C CA . TRP A 1 89 ? -8.351 -1.603 14.218 1.00 82.25 89 TRP A CA 1
ATOM 696 C C . TRP A 1 89 ? -9.695 -0.990 13.857 1.00 82.25 89 TRP A C 1
ATOM 698 O O . TRP A 1 89 ? -9.862 -0.427 12.774 1.00 82.25 89 TRP A O 1
ATOM 708 N N . ASP A 1 90 ? -10.626 -1.065 14.799 1.00 80.94 90 ASP A N 1
ATOM 709 C CA . ASP A 1 90 ? -11.871 -0.309 14.771 1.00 80.94 90 ASP A CA 1
ATOM 710 C C . ASP A 1 90 ? -11.697 0.978 15.588 1.00 80.94 90 ASP A C 1
ATOM 712 O O . ASP A 1 90 ? -11.511 0.946 16.804 1.00 80.94 90 ASP A O 1
ATOM 716 N N . LEU A 1 91 ? -11.763 2.125 14.917 1.00 77.44 91 LEU A N 1
ATOM 717 C CA . LEU A 1 91 ? -11.608 3.453 15.510 1.00 77.44 91 LEU A CA 1
ATOM 718 C C . LEU A 1 91 ? -12.798 3.856 16.388 1.00 77.44 91 LEU A C 1
ATOM 720 O O . LEU A 1 91 ? -12.646 4.752 17.214 1.00 77.44 91 LEU A O 1
ATOM 724 N N . ARG A 1 92 ? -13.972 3.217 16.259 1.00 78.56 92 ARG A N 1
ATOM 725 C CA . ARG A 1 92 ? -15.095 3.478 17.180 1.00 78.56 92 ARG A CA 1
ATOM 726 C C . ARG A 1 92 ? -14.821 2.935 18.574 1.00 78.56 92 ARG A C 1
ATOM 728 O O . ARG A 1 92 ? -15.240 3.540 19.554 1.00 78.56 92 ARG A O 1
ATOM 735 N N . THR A 1 93 ? -14.187 1.770 18.650 1.00 74.56 93 THR A N 1
ATOM 736 C CA . THR A 1 93 ? -13.945 1.054 19.911 1.00 74.56 93 THR A CA 1
ATOM 737 C C . THR A 1 93 ? -12.501 1.182 20.391 1.00 74.56 93 THR A C 1
ATOM 739 O O . THR A 1 93 ? -12.217 0.899 21.552 1.00 74.56 93 THR A O 1
ATOM 742 N N . GLY A 1 94 ? -11.587 1.597 19.509 1.00 68.50 94 GLY A N 1
ATOM 743 C CA . GLY A 1 94 ? -10.144 1.601 19.745 1.00 68.50 94 GLY A CA 1
ATOM 744 C C . GLY A 1 94 ? -9.533 0.198 19.802 1.00 68.50 94 GLY A C 1
ATOM 745 O O . GLY A 1 94 ? -8.365 0.058 20.158 1.00 68.50 94 GLY A O 1
ATOM 746 N N . GLN A 1 95 ? -10.302 -0.845 19.479 1.00 68.94 95 GLN A N 1
ATOM 747 C CA . GLN A 1 95 ? -9.880 -2.236 19.620 1.00 68.94 95 GLN A CA 1
ATOM 748 C C . GLN A 1 95 ? -9.286 -2.783 18.322 1.00 68.94 95 GLN A C 1
ATOM 750 O O . GLN A 1 95 ? -9.693 -2.419 17.215 1.00 68.94 95 GLN A O 1
ATOM 755 N N . ALA A 1 96 ? -8.329 -3.701 18.460 1.00 71.69 96 ALA A N 1
ATOM 756 C CA . ALA A 1 96 ? -7.832 -4.477 17.332 1.00 71.69 96 ALA A CA 1
ATOM 757 C C . ALA A 1 96 ? -8.951 -5.396 16.820 1.00 71.69 96 ALA A C 1
ATOM 759 O O . ALA A 1 96 ? -9.545 -6.157 17.581 1.00 71.69 96 ALA A O 1
ATOM 760 N N . HIS A 1 97 ? -9.242 -5.311 15.526 1.00 75.19 97 HIS A N 1
ATOM 761 C CA . HIS A 1 97 ? -10.324 -6.057 14.895 1.00 75.19 97 HIS A CA 1
ATOM 762 C C . HIS A 1 97 ? -9.833 -7.365 14.269 1.00 75.19 97 HIS A C 1
ATOM 764 O O . HIS A 1 97 ? -10.488 -8.399 14.389 1.00 75.19 97 HIS A O 1
ATOM 770 N N . ARG A 1 98 ? -8.692 -7.333 13.565 1.00 80.62 98 ARG A N 1
ATOM 771 C CA . ARG A 1 98 ? -8.184 -8.493 12.821 1.00 80.62 98 ARG A CA 1
ATOM 772 C C . ARG A 1 98 ? -6.692 -8.371 12.517 1.00 80.62 98 ARG A C 1
ATOM 774 O O . ARG A 1 98 ? -6.196 -7.269 12.300 1.00 80.62 98 ARG A O 1
ATOM 781 N N . THR A 1 99 ? -6.013 -9.512 12.422 1.00 85.12 99 THR A N 1
ATOM 782 C CA . THR A 1 99 ? -4.642 -9.612 11.904 1.00 85.12 99 THR A CA 1
ATOM 783 C C . THR A 1 99 ? -4.629 -10.532 10.688 1.00 85.12 99 THR A C 1
ATOM 785 O O . THR A 1 99 ? -5.074 -11.673 10.781 1.00 85.12 99 THR A O 1
ATOM 788 N N . LEU A 1 100 ? -4.123 -10.045 9.556 1.00 86.81 100 LEU A N 1
ATOM 789 C CA . LEU A 1 100 ? -3.932 -10.822 8.333 1.00 86.81 100 LEU A CA 1
ATOM 790 C C . LEU A 1 100 ? -2.457 -11.214 8.226 1.00 86.81 100 LEU A C 1
ATOM 792 O O . LEU A 1 100 ? -1.572 -10.357 8.155 1.00 86.81 100 LEU A O 1
ATOM 796 N N . SER A 1 101 ? -2.192 -12.515 8.240 1.00 87.38 101 SER A N 1
ATOM 797 C CA . SER A 1 101 ? -0.852 -13.091 8.119 1.00 87.38 101 SER A CA 1
ATOM 798 C C . SER A 1 101 ? -0.719 -13.844 6.802 1.00 87.38 101 SER A C 1
ATOM 800 O O . SER A 1 101 ? -1.580 -14.657 6.474 1.00 87.38 101 SER A O 1
ATOM 802 N N . GLY A 1 102 ? 0.367 -13.608 6.065 1.00 84.31 102 GLY A N 1
ATOM 803 C CA . GLY A 1 102 ? 0.645 -14.342 4.825 1.00 84.31 102 GLY A CA 1
ATOM 804 C C . GLY A 1 102 ? 1.742 -13.749 3.943 1.00 84.31 102 GLY A C 1
ATOM 805 O O . GLY A 1 102 ? 2.252 -14.454 3.072 1.00 84.31 102 GLY A O 1
ATOM 806 N N . HIS A 1 103 ? 2.149 -12.493 4.153 1.00 89.12 103 HIS A N 1
ATOM 807 C CA . HIS A 1 103 ? 3.366 -11.986 3.520 1.00 89.12 103 HIS A CA 1
ATOM 808 C C . HIS A 1 103 ? 4.614 -12.571 4.184 1.00 89.12 103 HIS A C 1
ATOM 810 O O . HIS A 1 103 ? 4.654 -12.763 5.397 1.00 89.12 103 HIS A O 1
ATOM 816 N N . GLY A 1 104 ? 5.633 -12.845 3.370 1.00 88.50 104 GLY A N 1
ATOM 817 C CA . GLY A 1 104 ? 6.922 -13.373 3.830 1.00 88.50 104 GLY A CA 1
ATOM 818 C C . GLY A 1 104 ? 7.924 -12.287 4.228 1.00 88.50 104 GLY A C 1
ATOM 819 O O . GLY A 1 104 ? 9.033 -12.596 4.652 1.00 88.50 104 GLY A O 1
ATOM 820 N N . SER A 1 105 ? 7.573 -11.011 4.044 1.00 88.44 105 SER A N 1
ATOM 821 C CA . SER A 1 105 ? 8.439 -9.868 4.337 1.00 88.44 105 SER A CA 1
ATOM 822 C C . SER A 1 105 ? 7.630 -8.595 4.596 1.00 88.44 105 SER A C 1
ATOM 824 O O . SER A 1 105 ? 6.404 -8.580 4.466 1.00 88.44 105 SER A O 1
ATOM 826 N N . ALA A 1 106 ? 8.339 -7.514 4.922 1.00 86.25 106 ALA A N 1
ATOM 827 C CA . ALA A 1 106 ? 7.790 -6.216 5.283 1.00 86.25 106 ALA A CA 1
ATOM 828 C C . ALA A 1 106 ? 6.789 -5.672 4.256 1.00 86.25 106 ALA A C 1
ATOM 830 O O . ALA A 1 106 ? 7.088 -5.591 3.060 1.00 86.25 106 ALA A O 1
ATOM 831 N N . ILE A 1 107 ? 5.634 -5.226 4.747 1.00 89.94 107 ILE A N 1
ATOM 832 C CA . ILE A 1 107 ? 4.608 -4.574 3.928 1.00 89.94 107 ILE A CA 1
ATOM 833 C C . ILE A 1 107 ? 5.005 -3.116 3.710 1.00 89.94 107 ILE A C 1
ATOM 835 O O . ILE A 1 107 ? 5.131 -2.341 4.658 1.00 89.94 107 ILE A O 1
ATOM 839 N N . THR A 1 108 ? 5.216 -2.745 2.453 1.00 88.31 108 THR A N 1
ATOM 840 C CA . THR A 1 108 ? 5.686 -1.412 2.044 1.00 88.31 108 THR A CA 1
ATOM 841 C C . THR A 1 108 ? 4.543 -0.478 1.697 1.00 88.31 108 THR A C 1
ATOM 843 O O . THR A 1 108 ? 4.682 0.739 1.771 1.00 88.31 108 THR A O 1
ATOM 846 N N . SER A 1 109 ? 3.411 -1.039 1.290 1.00 88.88 109 SER A N 1
ATOM 847 C CA . SER A 1 109 ? 2.264 -0.279 0.826 1.00 88.88 109 SER A CA 1
ATOM 848 C C . SER A 1 109 ? 0.985 -1.049 1.102 1.00 88.88 109 SER A C 1
ATOM 850 O O . SER A 1 109 ? 0.936 -2.276 1.011 1.00 88.88 109 SER A O 1
ATOM 852 N N . LEU A 1 110 ? -0.049 -0.310 1.478 1.00 91.38 110 LEU A N 1
ATOM 853 C CA . LEU A 1 110 ? -1.313 -0.861 1.923 1.00 91.38 110 LEU A CA 1
ATOM 854 C C . LEU A 1 110 ? -2.425 0.065 1.470 1.00 91.38 110 LEU A C 1
ATOM 856 O O . LEU A 1 110 ? -2.335 1.282 1.654 1.00 91.38 110 LEU A O 1
ATOM 860 N N . GLN A 1 111 ? -3.472 -0.527 0.915 1.00 91.81 111 GLN A N 1
ATOM 861 C CA . GLN A 1 111 ? -4.736 0.149 0.727 1.00 91.81 111 GLN A CA 1
ATOM 862 C C . GLN A 1 111 ? -5.896 -0.832 0.999 1.00 91.81 111 GLN A C 1
ATOM 864 O O . GLN A 1 111 ? -5.711 -2.039 0.885 1.00 91.81 111 GLN A O 1
ATOM 869 N N . PHE A 1 112 ? -7.092 -0.369 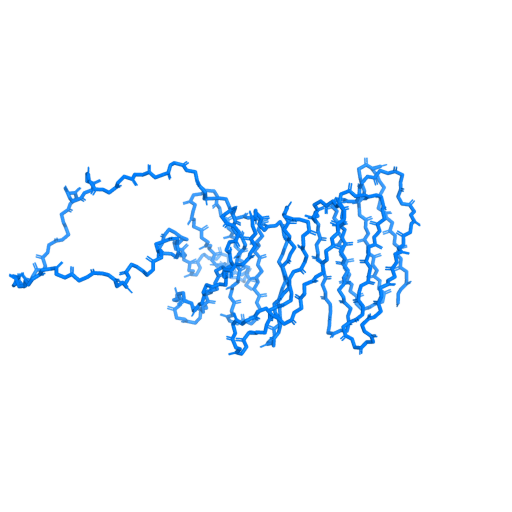1.341 1.00 91.25 112 PHE A N 1
ATOM 870 C CA . PHE A 1 112 ? -8.297 -1.171 1.513 1.00 91.25 112 PHE A CA 1
ATOM 871 C C . PHE A 1 112 ? -9.569 -0.338 1.311 1.00 91.25 112 PHE A C 1
ATOM 873 O O . PHE A 1 112 ? -9.546 0.894 1.415 1.00 91.25 112 PHE A O 1
ATOM 880 N N . ASP A 1 113 ? -10.648 -1.048 0.985 1.00 88.81 113 ASP A N 1
ATOM 881 C CA . ASP A 1 113 ? -12.029 -0.577 0.870 1.00 88.81 113 ASP A CA 1
ATOM 882 C C . ASP A 1 113 ? -12.941 -1.405 1.810 1.00 88.81 113 ASP A C 1
ATOM 884 O O . ASP A 1 113 ? -12.458 -2.034 2.752 1.00 88.81 113 ASP A O 1
ATOM 888 N N . GLU A 1 114 ? -14.262 -1.390 1.613 1.00 87.00 114 GLU A N 1
ATOM 889 C CA . GLU A 1 114 ? -15.197 -2.149 2.464 1.00 87.00 114 GLU A CA 1
ATOM 890 C C . GLU A 1 114 ? -15.109 -3.675 2.290 1.00 87.00 114 GLU A C 1
ATOM 892 O O . GLU A 1 114 ? -15.513 -4.420 3.184 1.00 87.00 114 GLU A O 1
ATOM 897 N N . VAL A 1 115 ? -14.607 -4.152 1.149 1.00 88.31 115 VAL A N 1
ATOM 898 C CA . VAL A 1 115 ? -14.663 -5.566 0.749 1.00 88.31 115 VAL A CA 1
ATOM 899 C C . VAL A 1 115 ? -13.270 -6.174 0.644 1.00 88.31 115 VAL A C 1
ATOM 901 O O . VAL A 1 115 ? -13.053 -7.301 1.086 1.00 88.31 115 VAL A O 1
ATOM 904 N N . HIS A 1 116 ? -12.320 -5.439 0.078 1.00 91.44 116 HIS A N 1
ATOM 905 C CA . HIS A 1 116 ? -10.984 -5.915 -0.229 1.00 91.44 116 HIS A CA 1
ATOM 906 C C . HIS A 1 116 ? -9.917 -5.053 0.427 1.00 91.44 116 HIS A C 1
ATOM 908 O O . HIS A 1 116 ? -9.986 -3.823 0.463 1.00 91.44 116 HIS A O 1
ATOM 914 N N . LEU A 1 117 ? -8.858 -5.721 0.859 1.00 92.56 117 LEU A N 1
ATOM 915 C CA . LEU A 1 117 ? -7.610 -5.094 1.251 1.00 92.56 117 LEU A CA 1
ATOM 916 C C . LEU A 1 117 ? -6.523 -5.523 0.271 1.00 92.56 117 LEU A C 1
ATOM 918 O O . LEU A 1 117 ? -6.449 -6.684 -0.109 1.00 92.56 117 LEU A O 1
ATOM 922 N N . VAL A 1 118 ? -5.672 -4.595 -0.150 1.00 93.69 118 VAL A N 1
ATOM 923 C CA . VAL A 1 118 ? -4.560 -4.845 -1.067 1.00 93.69 118 VAL A CA 1
ATOM 924 C C . VAL A 1 118 ? -3.264 -4.415 -0.396 1.00 93.69 118 VAL A C 1
ATOM 926 O O . VAL A 1 118 ? -3.115 -3.270 0.032 1.00 93.69 118 VAL A O 1
ATOM 929 N N . SER A 1 119 ? -2.309 -5.331 -0.318 1.00 93.25 119 SER A N 1
ATOM 930 C CA . SER A 1 119 ? -1.010 -5.090 0.304 1.00 93.25 119 SER A CA 1
ATOM 931 C C . SER A 1 119 ? 0.125 -5.435 -0.644 1.00 93.25 119 SER A C 1
ATOM 933 O O . SER A 1 119 ? 0.141 -6.511 -1.237 1.00 93.25 119 SER A O 1
ATOM 935 N N . GLY A 1 120 ? 1.086 -4.522 -0.764 1.00 92.94 120 GLY A N 1
ATOM 936 C CA . GLY A 1 120 ? 2.354 -4.737 -1.451 1.00 92.94 120 GLY A CA 1
ATOM 937 C C . GLY A 1 120 ? 3.478 -4.964 -0.446 1.00 92.94 120 GLY A C 1
ATOM 938 O O . GLY A 1 120 ? 3.563 -4.268 0.572 1.00 92.94 120 GLY A O 1
ATOM 939 N N . SER A 1 121 ? 4.350 -5.931 -0.722 1.00 91.88 121 SER A N 1
ATOM 940 C CA . SER A 1 121 ? 5.433 -6.313 0.187 1.00 91.88 121 SER A CA 1
ATOM 941 C C . SER A 1 121 ? 6.798 -6.385 -0.499 1.00 91.88 121 SER A C 1
ATOM 943 O O . SER A 1 121 ? 6.935 -6.507 -1.722 1.00 91.88 121 SER A O 1
ATOM 945 N N . ARG A 1 122 ? 7.849 -6.332 0.329 1.00 90.00 122 ARG A N 1
ATOM 946 C CA . ARG A 1 122 ? 9.224 -6.650 -0.074 1.00 90.00 122 ARG A CA 1
ATOM 947 C C . ARG A 1 122 ? 9.424 -8.114 -0.458 1.00 90.00 122 ARG A C 1
ATOM 949 O O . ARG A 1 122 ? 10.445 -8.425 -1.065 1.00 90.00 122 ARG A O 1
ATOM 956 N N . ASP A 1 123 ? 8.457 -8.986 -0.174 1.00 91.12 123 ASP A N 1
ATOM 957 C CA . ASP A 1 123 ? 8.445 -10.373 -0.658 1.00 91.12 123 ASP A CA 1
ATOM 958 C C . ASP A 1 123 ? 8.152 -10.494 -2.164 1.00 91.12 123 ASP A C 1
ATOM 960 O O . ASP A 1 123 ? 8.099 -11.604 -2.689 1.00 91.12 123 ASP A O 1
ATOM 964 N N . LYS A 1 124 ? 8.033 -9.352 -2.861 1.00 92.50 124 LYS A N 1
ATOM 965 C CA . LYS A 1 124 ? 7.772 -9.239 -4.302 1.00 92.50 124 LYS A CA 1
ATOM 966 C C . LYS A 1 124 ? 6.367 -9.685 -4.697 1.00 92.50 124 LYS A C 1
ATOM 968 O O . LYS A 1 124 ? 6.118 -9.980 -5.864 1.00 92.50 124 LYS A O 1
ATOM 973 N N . THR A 1 125 ? 5.443 -9.718 -3.741 1.00 93.62 125 THR A N 1
ATOM 974 C CA . THR A 1 125 ? 4.042 -10.037 -3.998 1.00 93.62 125 THR A CA 1
ATOM 975 C C . THR A 1 125 ? 3.127 -8.870 -3.657 1.00 93.62 125 THR A C 1
ATOM 977 O O . THR A 1 125 ? 3.383 -8.078 -2.742 1.00 93.62 125 THR A O 1
ATOM 980 N N . ILE A 1 126 ? 2.030 -8.788 -4.404 1.00 93.88 126 ILE A N 1
ATOM 981 C CA . ILE A 1 126 ? 0.841 -8.036 -4.020 1.00 93.88 126 ILE A CA 1
ATOM 982 C C . ILE A 1 126 ? -0.229 -9.055 -3.668 1.00 93.88 126 ILE A C 1
ATOM 984 O O . ILE A 1 126 ? -0.558 -9.918 -4.481 1.00 93.88 126 ILE A O 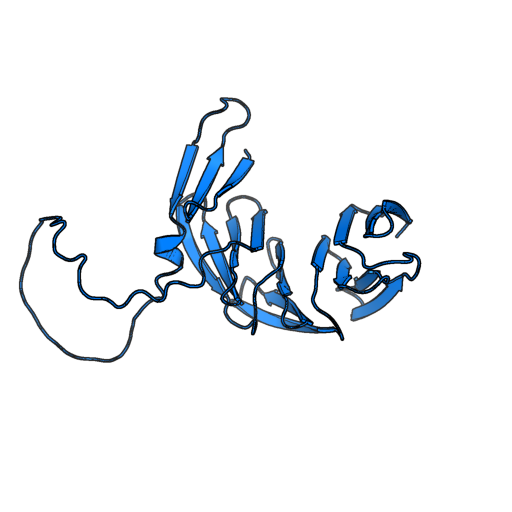1
ATOM 988 N N . ARG A 1 127 ? -0.783 -8.958 -2.464 1.00 93.56 127 ARG A N 1
ATOM 989 C CA . ARG A 1 127 ? -1.888 -9.813 -2.027 1.00 93.56 127 ARG A CA 1
ATOM 990 C C . ARG A 1 127 ? -3.171 -9.010 -1.973 1.00 93.56 127 ARG A C 1
ATOM 992 O O . ARG A 1 127 ? -3.195 -7.903 -1.435 1.00 93.56 127 ARG A O 1
ATOM 999 N N . ILE A 1 128 ? -4.230 -9.596 -2.515 1.00 93.56 128 ILE A N 1
ATOM 1000 C CA . ILE A 1 128 ? -5.599 -9.110 -2.392 1.00 93.56 128 ILE A CA 1
ATOM 1001 C C . ILE A 1 128 ? -6.283 -9.999 -1.361 1.00 93.56 128 ILE A C 1
AT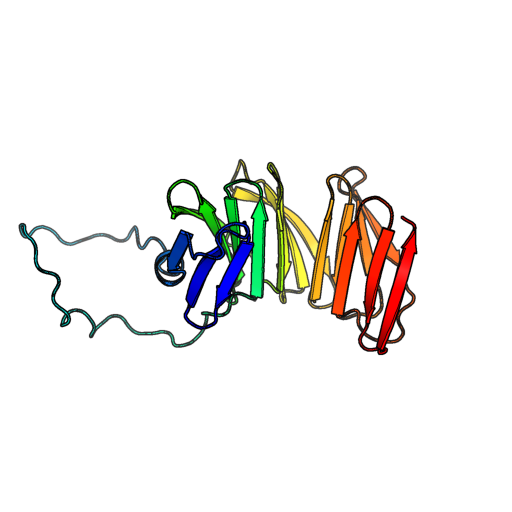OM 1003 O O . ILE A 1 128 ? -6.317 -11.219 -1.505 1.00 93.56 128 ILE A O 1
ATOM 1007 N N . TRP A 1 129 ? -6.809 -9.392 -0.313 1.00 93.06 129 TRP A N 1
ATOM 1008 C CA . TRP A 1 129 ? -7.452 -10.045 0.814 1.00 93.06 129 TRP A CA 1
ATOM 1009 C C . TRP A 1 129 ? -8.941 -9.750 0.767 1.00 93.06 129 TRP A C 1
ATOM 1011 O O . TRP A 1 129 ? -9.333 -8.602 0.567 1.00 93.06 129 TRP A O 1
ATOM 1021 N N . ASP A 1 130 ? -9.763 -10.764 0.998 1.00 91.44 130 ASP A N 1
ATOM 1022 C CA . ASP A 1 130 ? -11.192 -10.579 1.238 1.00 91.44 130 ASP A CA 1
ATOM 1023 C C . ASP A 1 130 ? -11.394 -10.263 2.728 1.00 91.44 130 ASP A C 1
ATOM 1025 O O . ASP A 1 130 ? -11.110 -11.086 3.602 1.00 91.44 130 ASP A O 1
ATOM 1029 N N . LEU A 1 131 ? -11.884 -9.061 3.038 1.00 88.19 131 LEU A N 1
ATOM 1030 C CA . LEU A 1 131 ? -12.114 -8.613 4.413 1.00 88.19 131 LEU A CA 1
ATOM 1031 C C . LEU A 1 131 ? -13.275 -9.342 5.091 1.00 88.19 131 LEU A C 1
ATOM 1033 O O . LEU A 1 131 ? -13.318 -9.412 6.320 1.00 88.19 131 LEU A O 1
ATOM 1037 N N . ARG A 1 132 ? -14.195 -9.950 4.344 1.00 87.94 132 ARG A N 1
ATOM 1038 C CA . ARG A 1 132 ? -15.284 -10.743 4.926 1.00 87.94 132 ARG A CA 1
ATOM 1039 C C . ARG A 1 132 ? -14.757 -12.060 5.481 1.00 87.94 132 ARG A C 1
ATOM 1041 O O . ARG A 1 132 ? -15.104 -12.429 6.599 1.00 87.94 132 ARG A O 1
ATOM 1048 N N . THR A 1 133 ? -13.892 -12.738 4.731 1.00 87.19 133 THR A N 1
ATOM 1049 C CA . THR A 1 133 ? -13.351 -14.060 5.097 1.00 87.19 133 THR A CA 1
ATOM 1050 C C . THR A 1 133 ? -12.000 -13.994 5.810 1.00 87.19 133 THR A C 1
ATOM 1052 O O . THR A 1 133 ? -11.623 -14.940 6.494 1.00 87.19 133 THR A O 1
ATOM 1055 N N . GLY A 1 134 ? -11.260 -12.891 5.671 1.00 84.00 134 GLY A N 1
ATOM 1056 C CA . GLY A 1 134 ? -9.896 -12.741 6.188 1.00 84.00 134 GLY A CA 1
ATOM 1057 C C . GLY A 1 134 ? -8.856 -13.569 5.432 1.00 84.00 134 GLY A C 1
ATOM 1058 O O . GLY A 1 134 ? -7.736 -13.714 5.913 1.00 84.00 134 GLY A O 1
ATOM 1059 N N . SER A 1 135 ? -9.224 -14.127 4.278 1.00 88.81 135 SER A N 1
ATOM 1060 C CA . SER A 1 135 ? -8.362 -14.982 3.463 1.00 88.81 135 SER A CA 1
ATOM 1061 C C . SER A 1 135 ? -7.796 -14.221 2.267 1.00 88.81 135 SER A C 1
ATOM 1063 O O . SER A 1 135 ? -8.350 -13.212 1.827 1.00 88.81 135 SER A O 1
ATOM 1065 N N . VAL A 1 136 ? -6.682 -14.717 1.727 1.00 92.31 136 VAL A N 1
ATOM 1066 C CA . VAL A 1 136 ? -6.114 -14.203 0.477 1.00 92.31 136 VAL A CA 1
ATOM 1067 C C . VAL A 1 136 ? -7.021 -14.632 -0.676 1.00 92.31 136 VAL A C 1
ATOM 1069 O O . VAL A 1 136 ? -7.210 -15.824 -0.901 1.0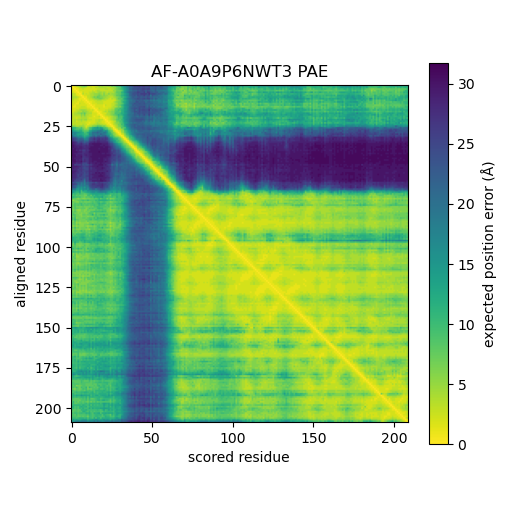0 92.31 136 VAL A O 1
ATOM 1072 N N . PHE A 1 137 ? -7.586 -13.656 -1.381 1.00 89.75 137 PHE A N 1
ATOM 1073 C CA . PHE A 1 137 ? -8.392 -13.856 -2.581 1.00 89.75 137 PHE A CA 1
ATOM 1074 C C . PHE A 1 137 ? -7.508 -14.094 -3.808 1.00 89.75 137 PHE A C 1
ATOM 1076 O O . PHE A 1 137 ? -7.760 -15.015 -4.578 1.00 89.75 137 PHE A O 1
ATOM 1083 N N . ASP A 1 138 ? -6.461 -13.282 -3.971 1.00 90.56 138 ASP A N 1
ATOM 1084 C CA . ASP A 1 138 ? -5.556 -13.351 -5.120 1.00 90.56 138 ASP A CA 1
ATOM 1085 C C . ASP A 1 138 ? -4.134 -12.916 -4.726 1.00 90.56 138 ASP A C 1
ATOM 1087 O O . ASP A 1 138 ? -3.932 -12.183 -3.751 1.00 90.56 138 ASP A O 1
ATOM 1091 N N . THR A 1 139 ? -3.126 -13.401 -5.448 1.00 92.38 139 THR A N 1
ATOM 1092 C CA . THR A 1 139 ? -1.712 -13.068 -5.225 1.00 92.38 139 THR A CA 1
ATOM 1093 C C . THR A 1 139 ? -1.007 -12.827 -6.551 1.00 92.38 139 THR A C 1
ATOM 1095 O O . THR A 1 139 ? -0.798 -13.745 -7.340 1.00 92.38 139 THR A O 1
ATOM 1098 N N . LEU A 1 140 ? -0.566 -11.589 -6.753 1.00 91.12 140 LEU A N 1
ATOM 1099 C CA . LEU A 1 140 ? 0.232 -11.175 -7.900 1.00 91.12 140 LEU A CA 1
ATOM 1100 C C . LEU A 1 140 ? 1.712 -11.255 -7.528 1.00 91.12 140 LEU A C 1
ATOM 1102 O O . LEU A 1 140 ? 2.119 -10.747 -6.482 1.00 91.12 140 LEU A O 1
ATOM 1106 N N . THR A 1 141 ? 2.517 -11.888 -8.378 1.00 92.31 141 THR A N 1
ATOM 1107 C CA . THR A 1 141 ? 3.953 -12.093 -8.136 1.00 92.31 141 THR A CA 1
ATOM 1108 C C . THR A 1 141 ? 4.772 -11.285 -9.132 1.00 92.31 141 THR A C 1
ATOM 1110 O O . THR A 1 141 ? 4.536 -11.367 -10.335 1.00 92.31 141 THR A O 1
ATOM 1113 N N . TYR A 1 142 ? 5.762 -10.548 -8.633 1.00 88.88 142 TYR A N 1
ATOM 1114 C CA . TYR A 1 142 ? 6.636 -9.681 -9.419 1.00 88.88 142 TYR A CA 1
ATOM 1115 C C . TYR A 1 142 ? 8.105 -10.106 -9.296 1.00 88.88 142 TYR A C 1
ATOM 1117 O O . TYR A 1 142 ? 8.508 -10.819 -8.375 1.00 88.88 142 TYR A O 1
ATOM 1125 N N . ALA A 1 143 ? 8.949 -9.646 -10.224 1.00 87.88 143 ALA A N 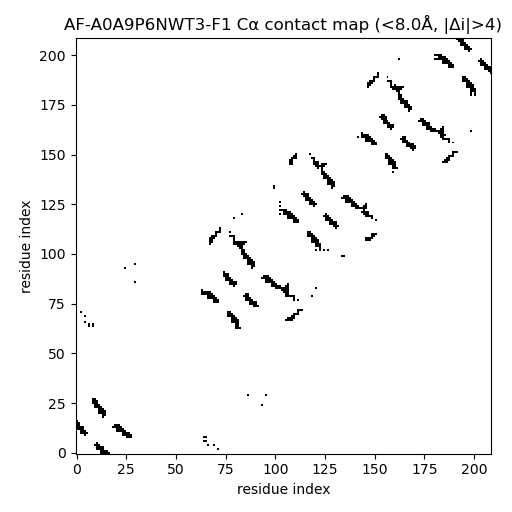1
ATOM 1126 C CA . ALA A 1 143 ? 10.387 -9.942 -10.201 1.00 87.88 143 ALA A CA 1
ATOM 1127 C C . ALA A 1 143 ? 11.150 -9.169 -9.102 1.00 87.88 143 ALA A C 1
ATOM 1129 O O . ALA A 1 143 ? 12.239 -9.578 -8.671 1.00 87.88 143 ALA A O 1
ATOM 1130 N N . ALA A 1 144 ? 10.570 -8.067 -8.622 1.00 88.56 144 ALA A N 1
ATOM 1131 C CA . ALA A 1 144 ? 11.200 -7.113 -7.722 1.00 88.56 144 ALA A CA 1
ATOM 1132 C C . ALA A 1 144 ? 10.243 -6.640 -6.602 1.00 88.56 144 ALA A C 1
ATOM 1134 O O . ALA A 1 144 ? 9.031 -6.838 -6.703 1.00 88.56 144 ALA A O 1
ATOM 1135 N N . PRO A 1 145 ? 10.775 -6.066 -5.503 1.00 88.56 145 PRO A N 1
ATOM 1136 C CA . PRO A 1 145 ? 9.973 -5.561 -4.388 1.00 88.56 145 PRO A CA 1
ATOM 1137 C C . PRO A 1 145 ? 8.983 -4.471 -4.806 1.00 88.56 145 PRO A C 1
ATOM 1139 O O . PRO A 1 145 ? 9.324 -3.582 -5.589 1.00 88.56 145 PRO A O 1
ATOM 1142 N N . VAL A 1 146 ? 7.788 -4.493 -4.215 1.00 89.44 146 VAL A N 1
ATOM 1143 C CA . VAL A 1 146 ? 6.784 -3.441 -4.415 1.00 89.44 146 VAL A CA 1
ATOM 1144 C C . VAL A 1 146 ? 7.179 -2.223 -3.583 1.00 89.44 146 VAL A C 1
ATOM 1146 O O . VAL A 1 146 ? 7.388 -2.338 -2.372 1.00 89.44 146 VAL A O 1
ATOM 1149 N N . THR A 1 147 ? 7.307 -1.056 -4.209 1.00 86.50 147 THR A N 1
ATOM 1150 C CA . THR A 1 147 ? 7.690 0.196 -3.533 1.00 86.50 147 THR A CA 1
ATOM 1151 C C . TH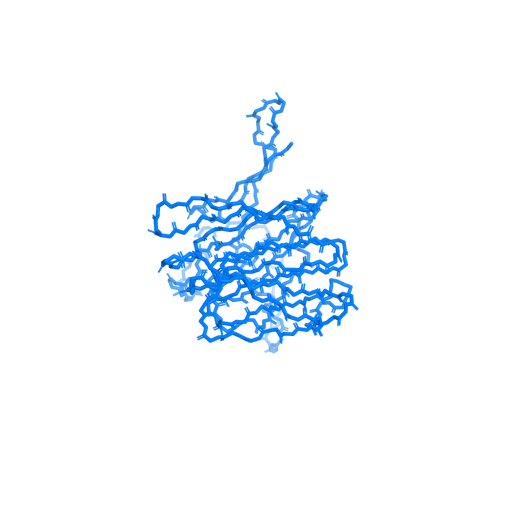R A 1 147 ? 6.469 1.020 -3.158 1.00 86.50 147 THR A C 1
ATOM 1153 O O . THR A 1 147 ? 6.415 1.589 -2.069 1.00 86.50 147 THR A O 1
ATOM 1156 N N . SER A 1 148 ? 5.468 1.065 -4.036 1.00 87.62 148 SER A N 1
ATOM 1157 C CA . SER A 1 148 ? 4.264 1.861 -3.842 1.00 87.62 148 SER A CA 1
ATOM 1158 C C . SER A 1 148 ? 3.066 1.205 -4.514 1.00 87.62 148 SER A C 1
ATOM 1160 O O . SER A 1 148 ? 3.188 0.587 -5.569 1.00 87.62 148 SER A O 1
ATOM 1162 N N . LEU A 1 149 ? 1.897 1.356 -3.900 1.00 90.88 149 LEU A N 1
ATOM 1163 C CA . LEU A 1 149 ? 0.652 0.767 -4.369 1.00 90.88 149 LEU A CA 1
ATOM 1164 C C . LEU A 1 149 ? -0.489 1.758 -4.191 1.00 90.88 149 LEU A C 1
ATOM 1166 O O . LEU A 1 149 ? -0.577 2.456 -3.173 1.00 90.88 149 LEU A O 1
ATOM 1170 N N . GLN A 1 150 ? -1.361 1.804 -5.188 1.00 90.19 150 GLN A N 1
ATOM 1171 C CA . GLN A 1 150 ? -2.654 2.465 -5.139 1.00 90.19 150 GLN A CA 1
ATOM 1172 C C . GLN A 1 150 ? -3.686 1.611 -5.858 1.00 90.19 150 GLN A C 1
ATOM 1174 O O . GLN A 1 150 ? -3.379 0.997 -6.868 1.00 90.19 150 GLN A O 1
ATOM 1179 N N . PHE A 1 151 ? -4.925 1.604 -5.401 1.00 87.75 151 PHE A N 1
ATOM 1180 C CA . PHE A 1 151 ? -6.015 0.997 -6.138 1.00 87.75 151 PHE A CA 1
ATOM 1181 C C . PHE A 1 151 ? -7.289 1.824 -6.066 1.00 87.75 151 PHE A C 1
ATOM 1183 O O . PHE A 1 151 ? -7.479 2.672 -5.194 1.00 87.75 151 PHE A O 1
ATOM 1190 N N . ASP A 1 152 ? -8.157 1.539 -7.021 1.00 84.94 152 ASP A N 1
ATOM 1191 C CA . ASP A 1 152 ? -9.541 1.972 -7.092 1.00 84.94 152 ASP A CA 1
ATOM 1192 C C . ASP A 1 152 ? -10.434 0.733 -7.277 1.00 84.94 152 ASP A C 1
ATOM 1194 O O . ASP A 1 152 ? -9.941 -0.385 -7.457 1.00 84.94 152 ASP A O 1
ATOM 1198 N N . ALA A 1 153 ? -11.752 0.912 -7.277 1.00 78.06 153 ALA A N 1
ATOM 1199 C CA . ALA A 1 153 ? -12.725 -0.178 -7.352 1.00 78.06 153 ALA A CA 1
ATOM 1200 C C . ALA A 1 153 ? -12.470 -1.174 -8.506 1.00 78.06 153 ALA A C 1
ATOM 1202 O O . ALA A 1 153 ? -12.808 -2.352 -8.388 1.00 78.06 153 ALA A O 1
ATOM 1203 N N . SER A 1 154 ? -11.859 -0.718 -9.606 1.00 84.00 154 SER A N 1
ATOM 1204 C CA . SER A 1 154 ? -11.592 -1.528 -10.802 1.00 84.00 154 SER A CA 1
ATOM 1205 C C . SER A 1 154 ? -10.115 -1.827 -11.074 1.00 84.00 154 SER A C 1
ATOM 1207 O O . SER A 1 154 ? -9.819 -2.846 -11.694 1.00 84.00 154 SER A O 1
ATOM 1209 N N . LYS A 1 155 ? -9.174 -0.979 -10.644 1.00 90.06 155 LYS A N 1
ATOM 1210 C CA . LYS A 1 155 ? -7.757 -1.070 -11.039 1.00 90.06 155 LYS A CA 1
ATOM 1211 C C . LYS A 1 155 ? -6.844 -1.008 -9.821 1.00 90.06 155 LYS A C 1
ATOM 1213 O O . LYS A 1 155 ? -7.046 -0.176 -8.946 1.00 90.06 155 LYS A O 1
ATOM 1218 N N . ILE A 1 156 ? -5.812 -1.839 -9.804 1.00 90.31 156 ILE A N 1
ATOM 1219 C CA . ILE A 1 156 ? -4.676 -1.771 -8.886 1.00 90.31 156 ILE A CA 1
ATOM 1220 C C . ILE A 1 156 ? -3.484 -1.269 -9.697 1.00 90.31 156 ILE A C 1
ATOM 1222 O O . ILE A 1 156 ? -3.138 -1.849 -10.716 1.00 90.31 156 ILE A O 1
ATOM 1226 N N . VAL A 1 157 ? -2.879 -0.176 -9.258 1.00 91.38 157 VAL A N 1
ATOM 1227 C CA . VAL A 1 157 ? -1.660 0.401 -9.815 1.00 91.38 157 VAL A CA 1
ATOM 1228 C C . VAL A 1 157 ? -0.528 0.174 -8.825 1.00 91.38 157 VAL A C 1
ATOM 1230 O O . VAL A 1 157 ? -0.586 0.610 -7.673 1.00 91.38 157 VAL A O 1
ATOM 1233 N N . SER A 1 158 ? 0.525 -0.481 -9.281 1.00 90.06 158 SER A N 1
ATOM 1234 C CA . SER A 1 158 ? 1.694 -0.805 -8.480 1.00 90.06 158 SER A CA 1
ATOM 1235 C C . SER A 1 158 ? 2.962 -0.294 -9.136 1.00 90.06 158 SER A C 1
ATOM 1237 O O . SER A 1 158 ? 3.208 -0.520 -10.318 1.00 90.06 158 SER A O 1
ATOM 1239 N N . ALA A 1 159 ? 3.788 0.371 -8.337 1.00 87.88 159 ALA A N 1
ATOM 1240 C CA . ALA A 1 159 ? 5.181 0.599 -8.661 1.00 87.88 159 ALA A CA 1
ATOM 1241 C C . ALA A 1 159 ? 6.008 -0.511 -8.024 1.00 87.88 159 ALA A C 1
ATOM 1243 O O . ALA A 1 159 ? 6.022 -0.702 -6.801 1.00 87.88 159 ALA A O 1
ATOM 1244 N N . VAL A 1 160 ? 6.690 -1.248 -8.881 1.00 85.06 160 VAL A N 1
ATOM 1245 C CA . VAL A 1 160 ? 7.742 -2.178 -8.497 1.00 85.06 160 VAL A CA 1
ATOM 1246 C C . VAL A 1 160 ? 9.058 -1.392 -8.507 1.00 85.06 160 VAL A C 1
ATOM 1248 O O . VAL A 1 160 ? 9.130 -0.324 -9.111 1.00 85.06 160 VAL A O 1
ATOM 1251 N N . SER A 1 161 ? 10.122 -1.861 -7.846 1.00 81.75 161 SER A N 1
ATOM 1252 C CA . SER A 1 161 ? 11.447 -1.205 -7.867 1.00 81.75 161 SER A CA 1
ATOM 1253 C C . SER A 1 161 ? 12.151 -1.235 -9.244 1.00 81.75 161 SER A C 1
ATOM 1255 O O . SER A 1 161 ? 13.379 -1.273 -9.328 1.00 81.75 161 SER A O 1
ATOM 1257 N N . THR A 1 162 ? 11.368 -1.269 -10.313 1.00 85.19 162 THR A N 1
ATOM 1258 C CA . THR A 1 162 ? 11.701 -1.175 -11.728 1.00 85.19 162 THR A CA 1
ATOM 1259 C C . THR A 1 162 ? 11.232 0.179 -12.263 1.00 85.19 162 THR A C 1
ATOM 1261 O O . THR A 1 162 ? 10.555 0.945 -11.577 1.00 85.19 162 THR A O 1
ATOM 1264 N N . ALA A 1 163 ? 11.618 0.503 -13.494 1.00 85.44 163 ALA A N 1
ATOM 1265 C CA . ALA A 1 163 ? 11.190 1.736 -14.151 1.00 85.44 163 ALA A CA 1
ATOM 1266 C C . ALA A 1 163 ? 9.727 1.695 -14.640 1.00 85.44 163 ALA A C 1
ATOM 1268 O O . ALA A 1 163 ? 9.128 2.735 -14.926 1.00 85.44 163 ALA A O 1
ATOM 1269 N N . ASP A 1 164 ? 9.160 0.496 -14.734 1.00 88.56 164 ASP A N 1
ATOM 1270 C CA . ASP A 1 164 ? 7.811 0.279 -15.235 1.00 88.56 164 ASP A CA 1
ATOM 1271 C C . ASP A 1 164 ? 6.769 0.412 -14.124 1.00 88.56 164 ASP A C 1
ATOM 1273 O O . ASP A 1 164 ? 7.028 0.126 -12.950 1.00 88.56 164 ASP A O 1
ATOM 1277 N N . ILE A 1 165 ? 5.573 0.842 -14.518 1.00 89.81 165 ILE A N 1
ATOM 1278 C CA . ILE A 1 165 ? 4.401 0.896 -13.648 1.00 89.81 165 ILE A CA 1
ATOM 1279 C C . ILE A 1 165 ? 3.431 -0.178 -14.101 1.00 89.81 165 ILE A C 1
ATOM 1281 O O . ILE A 1 165 ? 2.963 -0.157 -15.239 1.00 89.81 165 ILE A O 1
ATOM 1285 N N . ASP A 1 166 ? 3.086 -1.076 -13.194 1.00 90.62 166 ASP A N 1
ATOM 1286 C CA . ASP A 1 166 ? 2.159 -2.160 -13.465 1.00 90.62 166 ASP A CA 1
ATOM 1287 C C . ASP A 1 166 ? 0.738 -1.756 -13.068 1.00 90.62 166 ASP A C 1
ATOM 1289 O O . ASP A 1 166 ? 0.495 -1.180 -12.005 1.00 90.62 166 ASP A O 1
ATOM 1293 N N . VAL A 1 167 ? -0.221 -2.055 -13.938 1.00 91.12 167 VAL A N 1
ATOM 1294 C CA . VAL A 1 167 ? -1.648 -1.832 -13.722 1.00 91.12 167 VAL A CA 1
ATOM 1295 C C . VAL A 1 167 ? -2.382 -3.145 -13.924 1.00 91.12 167 VAL A C 1
ATOM 1297 O O . VAL A 1 167 ? -2.369 -3.738 -15.001 1.00 91.12 167 VAL A O 1
ATOM 1300 N N . TYR A 1 168 ? -3.057 -3.578 -12.871 1.00 91.00 168 TYR A N 1
ATOM 1301 C CA . TYR A 1 168 ? -3.868 -4.776 -12.833 1.00 91.00 168 TYR A CA 1
ATOM 1302 C C . TYR A 1 168 ? -5.350 -4.415 -12.755 1.00 91.00 168 TYR A C 1
ATOM 1304 O O . TYR A 1 168 ? -5.787 -3.697 -11.855 1.00 91.00 168 TYR A O 1
ATOM 1312 N N . ASN A 1 169 ? -6.146 -4.909 -13.696 1.00 88.94 169 ASN A N 1
ATOM 1313 C CA . ASN A 1 169 ? -7.590 -4.726 -13.696 1.00 88.94 169 ASN A CA 1
ATOM 1314 C C . ASN A 1 169 ? -8.261 -5.856 -12.905 1.00 88.94 169 ASN A C 1
ATOM 1316 O O . ASN A 1 169 ? -8.199 -7.015 -13.302 1.00 88.94 169 ASN A O 1
ATOM 1320 N N . ARG A 1 170 ? -8.954 -5.511 -11.818 1.00 83.38 170 ARG A N 1
ATOM 1321 C CA . ARG A 1 170 ? -9.657 -6.451 -10.931 1.00 83.38 170 ARG A CA 1
ATOM 1322 C C . ARG A 1 170 ? -10.897 -7.082 -11.568 1.00 83.38 170 ARG A C 1
ATOM 1324 O O . ARG A 1 170 ? -11.341 -8.128 -11.115 1.00 83.38 170 ARG A O 1
ATOM 1331 N N . THR A 1 171 ? -11.502 -6.430 -12.561 1.00 83.62 171 THR A N 1
ATOM 1332 C CA . THR A 1 171 ? -12.733 -6.907 -13.211 1.00 83.62 171 THR A CA 1
ATOM 1333 C C . THR A 1 171 ? -12.424 -7.810 -14.398 1.00 83.62 171 THR A C 1
ATOM 1335 O O . THR A 1 171 ? -13.098 -8.817 -14.590 1.00 83.62 171 THR A O 1
ATOM 1338 N N . SER A 1 172 ? -11.414 -7.456 -15.199 1.00 86.31 172 SER A N 1
ATOM 1339 C CA . SER A 1 172 ? -11.009 -8.244 -16.371 1.00 86.31 172 SER A CA 1
ATOM 1340 C C . SER A 1 172 ? -9.823 -9.176 -16.118 1.00 86.31 172 SER A C 1
ATOM 1342 O O . SER A 1 172 ? -9.469 -9.933 -17.017 1.00 86.31 172 SER A O 1
ATOM 1344 N N . PHE A 1 173 ? -9.206 -9.122 -14.931 1.00 85.06 173 PHE A N 1
ATOM 1345 C CA . PHE A 1 173 ? -7.992 -9.869 -14.564 1.00 85.06 173 PHE A CA 1
ATOM 1346 C C . PHE A 1 173 ? -6.823 -9.645 -15.541 1.00 85.06 173 PHE A C 1
ATOM 1348 O O . PHE A 1 173 ? -5.951 -10.493 -15.713 1.00 85.06 173 PHE A O 1
ATOM 1355 N N . GLN A 1 174 ? -6.812 -8.490 -16.215 1.00 87.94 174 GLN A N 1
ATOM 1356 C CA . GLN A 1 174 ? -5.780 -8.130 -17.183 1.00 87.94 174 GLN A CA 1
ATOM 1357 C C . GLN A 1 174 ? -4.637 -7.370 -16.521 1.00 87.94 174 GLN A C 1
ATOM 1359 O O . GLN A 1 174 ? -4.858 -6.517 -15.661 1.00 87.94 174 GLN A O 1
ATOM 1364 N N . HIS A 1 175 ? -3.422 -7.644 -16.988 1.00 87.06 175 HIS A N 1
ATOM 1365 C CA . HIS A 1 175 ? -2.202 -6.982 -16.554 1.00 87.06 175 HIS A CA 1
ATOM 1366 C C . HIS A 1 175 ? -1.632 -6.137 -17.695 1.00 87.06 175 HIS A C 1
ATOM 1368 O O . HIS A 1 175 ? -1.444 -6.629 -18.808 1.00 87.06 175 HIS A O 1
ATOM 1374 N N . THR A 1 176 ? -1.359 -4.868 -17.421 1.00 88.31 176 THR A N 1
ATOM 1375 C CA . THR A 1 176 ? -0.778 -3.916 -18.373 1.00 88.31 176 THR A CA 1
ATOM 1376 C C . THR A 1 176 ? 0.364 -3.175 -17.702 1.00 88.31 176 THR A C 1
ATOM 1378 O O . THR A 1 176 ? 0.180 -2.692 -16.589 1.00 88.31 176 THR A O 1
ATOM 1381 N N . SER A 1 177 ? 1.506 -3.041 -18.370 1.00 86.50 177 SER A N 1
ATOM 1382 C CA . SER A 1 177 ? 2.648 -2.280 -17.865 1.00 86.50 177 SER A CA 1
ATOM 1383 C C . SER A 1 177 ? 2.874 -1.016 -18.694 1.00 86.50 177 SER A C 1
ATOM 1385 O O . SER A 1 177 ? 2.754 -1.017 -19.922 1.00 86.50 177 SER A O 1
ATOM 1387 N N . PHE A 1 178 ? 3.194 0.083 -18.016 1.00 84.69 178 PHE A N 1
ATOM 1388 C CA . PHE A 1 178 ? 3.592 1.345 -18.626 1.00 84.69 178 PHE A CA 1
ATOM 1389 C C . PHE A 1 178 ? 5.088 1.540 -18.434 1.00 84.69 178 PHE A C 1
ATOM 1391 O O . PHE A 1 178 ? 5.550 1.784 -17.319 1.00 84.69 178 PHE A O 1
ATOM 1398 N N . ALA A 1 179 ? 5.830 1.469 -19.534 1.00 84.69 179 ALA A N 1
ATOM 1399 C CA . ALA A 1 179 ? 7.239 1.820 -19.554 1.00 84.69 179 ALA A CA 1
ATOM 1400 C C . ALA A 1 179 ? 7.398 3.320 -19.807 1.00 84.69 179 ALA A C 1
ATOM 1402 O O . ALA A 1 179 ? 6.757 3.894 -20.692 1.00 84.69 179 ALA A O 1
ATOM 1403 N N . GLY A 1 180 ? 8.282 3.969 -19.052 1.00 78.62 180 GLY A N 1
ATOM 1404 C CA . GLY A 1 180 ? 8.671 5.329 -19.398 1.00 78.62 180 GLY A CA 1
ATOM 1405 C C . GLY A 1 180 ? 9.601 6.037 -18.433 1.00 78.62 180 GLY A C 1
ATOM 1406 O O . GLY A 1 180 ? 10.239 6.991 -18.871 1.00 78.62 180 GLY A O 1
ATOM 1407 N N . HIS A 1 181 ? 9.710 5.648 -17.163 1.00 86.25 181 HIS A N 1
ATOM 1408 C CA . HIS A 1 181 ? 10.775 6.202 -16.320 1.00 86.25 181 HIS A CA 1
ATOM 1409 C C . HIS A 1 181 ? 12.144 5.659 -16.754 1.00 86.25 181 HIS A C 1
ATOM 1411 O O . HIS A 1 181 ? 12.231 4.597 -17.363 1.00 86.25 181 HIS A O 1
ATOM 1417 N N . ALA A 1 182 ? 13.211 6.419 -16.503 1.00 85.81 182 ALA A N 1
ATOM 1418 C CA . ALA A 1 182 ? 14.579 5.948 -16.766 1.00 85.81 182 ALA A CA 1
ATOM 1419 C C . ALA A 1 182 ? 15.155 5.177 -15.567 1.00 85.81 182 ALA A C 1
ATOM 1421 O O . ALA A 1 182 ? 16.009 4.311 -15.719 1.00 85.81 182 ALA A O 1
ATOM 1422 N N . GLU A 1 183 ? 14.654 5.494 -14.377 1.00 89.00 183 GLU A N 1
ATOM 1423 C CA . GLU A 1 183 ? 15.069 4.946 -13.090 1.00 89.00 183 GLU A CA 1
ATOM 1424 C C . GLU A 1 183 ? 13.845 4.393 -12.336 1.00 89.00 183 GLU A C 1
ATOM 1426 O O . GLU A 1 183 ? 12.708 4.681 -12.722 1.00 89.00 183 GLU A O 1
ATOM 1431 N N . PRO A 1 184 ? 14.042 3.632 -11.243 1.00 86.56 184 PRO A N 1
ATOM 1432 C CA . PRO A 1 184 ? 12.949 3.029 -10.491 1.00 86.56 184 PRO A CA 1
ATOM 1433 C C . PRO A 1 184 ? 11.884 4.020 -10.020 1.00 86.56 184 PRO A C 1
ATOM 1435 O O . PRO A 1 184 ? 12.196 5.117 -9.536 1.00 86.56 184 PRO A O 1
ATOM 1438 N N . VAL A 1 185 ? 10.623 3.598 -10.107 1.00 87.88 185 VAL A N 1
ATOM 1439 C CA . VAL A 1 185 ? 9.485 4.367 -9.601 1.00 87.88 185 VAL A CA 1
ATOM 1440 C C . VAL A 1 185 ? 9.381 4.195 -8.085 1.00 87.88 185 VAL A C 1
ATOM 1442 O O . VAL A 1 185 ? 9.287 3.086 -7.557 1.00 87.88 185 VAL A O 1
ATOM 1445 N N . ASN A 1 186 ? 9.390 5.316 -7.366 1.00 86.75 186 ASN A N 1
ATOM 1446 C CA . ASN A 1 186 ? 9.354 5.328 -5.903 1.00 86.75 186 ASN A CA 1
ATOM 1447 C C . ASN A 1 186 ? 7.939 5.509 -5.358 1.00 86.75 186 ASN A C 1
ATOM 1449 O O . ASN A 1 186 ? 7.609 4.969 -4.304 1.00 86.75 186 ASN A O 1
ATOM 1453 N N . ALA A 1 187 ? 7.110 6.295 -6.043 1.00 86.69 187 ALA A N 1
ATOM 1454 C CA . ALA A 1 187 ? 5.780 6.640 -5.567 1.00 86.69 187 ALA A CA 1
ATOM 1455 C C . ALA A 1 187 ? 4.786 6.722 -6.720 1.00 86.69 187 ALA A C 1
ATOM 1457 O O . ALA A 1 187 ? 5.079 7.310 -7.762 1.00 86.69 187 ALA A O 1
ATOM 1458 N N . VAL A 1 188 ? 3.586 6.189 -6.496 1.00 90.56 188 VAL A N 1
ATOM 1459 C CA . VAL A 1 188 ? 2.453 6.331 -7.412 1.00 90.56 188 VAL A CA 1
ATOM 1460 C C . VAL A 1 188 ? 1.223 6.869 -6.689 1.00 90.56 188 VAL A C 1
ATOM 1462 O O . VAL A 1 188 ? 0.945 6.555 -5.524 1.00 90.56 188 VAL A O 1
ATOM 1465 N N . ARG A 1 189 ? 0.473 7.716 -7.393 1.00 90.12 189 ARG A N 1
ATOM 1466 C CA . ARG A 1 189 ? -0.829 8.236 -6.976 1.00 90.12 189 ARG A CA 1
ATOM 1467 C C . ARG A 1 189 ? -1.800 8.144 -8.134 1.00 90.12 189 ARG A C 1
ATOM 1469 O O . ARG A 1 189 ? -1.597 8.774 -9.163 1.00 90.12 189 ARG A O 1
ATOM 1476 N N . PHE A 1 190 ? -2.857 7.367 -7.949 1.00 88.62 190 PHE A N 1
ATOM 1477 C CA . PHE A 1 190 ? -3.895 7.169 -8.948 1.00 88.62 190 PHE A CA 1
ATOM 1478 C C . PHE A 1 190 ? -5.212 7.743 -8.444 1.00 88.62 190 PHE A C 1
ATOM 1480 O O . PHE A 1 190 ? -5.587 7.533 -7.291 1.00 88.62 190 PHE A O 1
ATOM 1487 N N . ARG A 1 191 ? -5.921 8.476 -9.301 1.00 85.25 191 ARG A N 1
ATOM 1488 C CA . ARG A 1 191 ? -7.274 8.944 -9.010 1.00 85.25 191 ARG A CA 1
ATOM 1489 C C . ARG A 1 191 ? -8.083 9.032 -10.296 1.00 85.25 191 ARG A C 1
ATOM 1491 O O . ARG A 1 191 ? -7.769 9.845 -11.166 1.00 85.25 191 ARG A O 1
ATOM 1498 N N . LYS A 1 192 ? -9.185 8.279 -10.357 1.00 82.38 192 LYS A N 1
ATOM 1499 C CA . LYS A 1 192 ? -10.115 8.226 -11.497 1.00 82.38 192 LYS A CA 1
ATOM 1500 C C . LYS A 1 192 ? -9.427 7.788 -12.796 1.00 82.38 192 LYS A C 1
ATOM 1502 O O . LYS A 1 192 ? -9.339 6.601 -13.060 1.00 82.38 192 LYS A O 1
ATOM 1507 N N . SER A 1 193 ? -8.957 8.741 -13.593 1.00 84.69 193 SER A N 1
ATOM 1508 C CA . SER A 1 193 ? -8.327 8.524 -14.901 1.00 84.69 193 SER A CA 1
ATOM 1509 C C . SER A 1 193 ? -6.924 9.121 -14.983 1.00 84.69 193 SER A C 1
ATOM 1511 O O . SER A 1 193 ? -6.312 9.109 -16.045 1.00 84.69 193 SER A O 1
ATOM 1513 N N . ILE A 1 194 ? -6.413 9.696 -13.891 1.00 88.88 194 ILE A N 1
ATOM 1514 C CA . ILE A 1 194 ? -5.091 10.320 -13.862 1.00 88.88 194 ILE A CA 1
ATOM 1515 C C . ILE A 1 194 ? -4.213 9.542 -12.893 1.00 88.88 194 ILE A C 1
ATOM 1517 O O . ILE A 1 194 ? -4.560 9.346 -11.724 1.00 88.88 194 ILE A O 1
ATOM 1521 N N . LEU A 1 195 ? -3.055 9.125 -13.386 1.00 89.88 195 LEU A N 1
ATOM 1522 C CA . LEU A 1 195 ? -1.979 8.544 -12.602 1.00 89.88 195 LEU A CA 1
ATOM 1523 C C . LEU A 1 195 ? -0.802 9.515 -12.587 1.00 89.88 195 LEU A C 1
ATOM 1525 O O . LEU A 1 195 ? -0.374 9.991 -13.632 1.00 89.88 195 LEU A O 1
ATOM 1529 N N . ALA A 1 196 ? -0.268 9.780 -11.403 1.00 91.19 196 ALA A N 1
ATOM 1530 C CA . ALA A 1 196 ? 0.994 10.468 -11.202 1.00 91.19 196 ALA A CA 1
ATOM 1531 C C . ALA A 1 196 ? 2.030 9.478 -10.665 1.00 91.19 196 ALA A C 1
ATOM 1533 O O . ALA A 1 196 ? 1.767 8.780 -9.682 1.00 91.19 196 ALA A O 1
ATOM 1534 N N . SER A 1 197 ? 3.204 9.434 -11.282 1.00 91.12 197 SER A N 1
ATOM 1535 C CA . SER A 1 197 ? 4.330 8.608 -10.849 1.00 91.12 197 SER A CA 1
ATOM 1536 C C . SER A 1 197 ? 5.574 9.459 -10.648 1.00 91.12 197 SER A C 1
ATOM 1538 O O . SER A 1 197 ? 5.894 10.312 -11.472 1.00 91.12 197 SER A O 1
ATOM 1540 N N . GLY A 1 198 ? 6.269 9.237 -9.537 1.00 90.62 198 GLY A N 1
ATOM 1541 C CA . GLY A 1 198 ? 7.549 9.867 -9.230 1.00 90.62 198 GLY A CA 1
ATOM 1542 C C . GLY A 1 198 ? 8.659 8.827 -9.233 1.00 90.62 198 GLY A C 1
ATOM 1543 O O . GLY A 1 198 ? 8.592 7.852 -8.476 1.00 90.62 198 GLY A O 1
ATOM 1544 N N . GLY A 1 199 ? 9.666 9.033 -10.077 1.00 88.25 199 GLY A N 1
ATOM 1545 C CA . GLY A 1 199 ? 10.836 8.168 -10.172 1.00 88.25 199 GLY A CA 1
ATOM 1546 C C . GLY A 1 199 ? 12.057 8.732 -9.454 1.00 88.25 199 GLY A C 1
ATOM 1547 O O . GLY A 1 199 ? 12.108 9.899 -9.060 1.00 88.25 199 GLY A O 1
ATOM 1548 N N . LYS A 1 200 ? 13.078 7.889 -9.298 1.00 88.38 200 LYS A N 1
ATOM 1549 C CA . LYS A 1 200 ? 14.426 8.312 -8.880 1.00 88.38 200 LYS A CA 1
ATOM 1550 C C . LYS A 1 200 ? 15.157 9.110 -9.976 1.00 88.38 200 LYS A C 1
ATOM 1552 O O . LYS A 1 200 ? 16.190 9.716 -9.719 1.00 88.38 200 LYS A O 1
ATOM 1557 N N . ASP A 1 201 ? 14.573 9.193 -11.169 1.00 88.81 201 ASP A N 1
ATOM 1558 C CA . ASP A 1 201 ? 15.000 10.059 -12.270 1.00 88.81 201 ASP A CA 1
ATOM 1559 C C . ASP A 1 201 ? 14.743 11.555 -12.003 1.00 88.81 201 ASP A C 1
ATOM 1561 O O . ASP A 1 201 ? 15.007 12.382 -12.872 1.00 88.81 201 ASP A O 1
ATOM 1565 N N . ASN A 1 202 ? 14.267 11.918 -10.804 1.00 89.06 202 ASN A N 1
ATOM 1566 C CA . ASN A 1 202 ? 13.893 13.276 -10.396 1.00 89.06 202 ASN A CA 1
ATOM 1567 C C . ASN A 1 202 ? 12.756 13.874 -11.242 1.00 89.06 202 ASN A C 1
ATOM 1569 O O . ASN A 1 202 ? 12.591 15.094 -11.291 1.00 89.06 202 ASN A O 1
ATOM 1573 N N . VAL A 1 203 ? 11.957 13.024 -11.896 1.00 90.06 203 VAL A N 1
ATOM 1574 C CA . VAL A 1 203 ? 10.843 13.438 -12.749 1.00 90.06 203 VAL A CA 1
ATOM 1575 C C . VAL A 1 203 ? 9.529 12.887 -12.205 1.00 90.06 203 VAL A C 1
ATOM 1577 O O . VAL A 1 203 ? 9.423 11.730 -11.793 1.00 90.06 203 VAL A O 1
ATOM 1580 N N . VAL A 1 204 ? 8.494 13.728 -12.250 1.00 91.06 204 VAL A N 1
ATOM 1581 C CA . VAL A 1 204 ? 7.105 13.306 -12.055 1.00 91.06 204 VAL A CA 1
ATOM 1582 C C . VAL A 1 204 ? 6.439 13.194 -13.420 1.00 91.06 204 VAL A C 1
ATOM 1584 O O . VAL A 1 204 ? 6.432 14.156 -14.188 1.00 91.06 204 VAL A O 1
ATOM 1587 N N . LYS A 1 205 ? 5.876 12.026 -13.726 1.00 90.44 205 LYS A N 1
ATOM 1588 C CA . LYS A 1 205 ? 5.124 11.777 -14.959 1.00 90.44 205 LYS A CA 1
ATOM 1589 C C . LYS A 1 205 ? 3.638 11.667 -14.661 1.00 90.44 205 LYS A C 1
ATOM 1591 O O . LYS A 1 205 ? 3.240 11.140 -13.622 1.00 90.44 205 LYS A O 1
ATOM 1596 N N . LEU A 1 206 ? 2.830 12.181 -15.584 1.00 91.19 206 LEU A N 1
ATOM 1597 C CA . LEU A 1 206 ? 1.377 12.076 -15.554 1.00 91.19 206 LEU A CA 1
ATOM 1598 C C . LEU A 1 206 ? 0.914 11.189 -16.705 1.00 91.19 206 LEU A C 1
ATOM 1600 O O . LEU A 1 206 ? 1.358 11.355 -17.840 1.00 91.19 206 LEU A O 1
ATOM 1604 N N . TRP A 1 207 ? -0.003 10.282 -16.402 1.00 87.00 207 TRP A N 1
ATOM 1605 C CA . TRP A 1 207 ? -0.556 9.312 -17.335 1.00 87.00 207 TRP A CA 1
ATOM 1606 C C . TRP A 1 207 ? -2.077 9.421 -17.326 1.00 87.00 207 TRP A C 1
ATOM 1608 O O . TRP A 1 207 ? -2.682 9.609 -16.266 1.00 87.00 207 TRP A O 1
ATOM 1618 N N . ALA A 1 208 ? -2.685 9.289 -18.502 1.00 84.44 208 ALA A N 1
ATOM 1619 C CA . ALA A 1 208 ? -4.130 9.188 -18.663 1.00 84.44 208 ALA A CA 1
ATOM 1620 C C . ALA A 1 208 ? -4.523 7.709 -18.824 1.00 84.44 208 ALA A C 1
ATOM 1622 O O . ALA A 1 208 ? -3.924 7.008 -19.640 1.00 84.44 208 ALA A O 1
ATOM 1623 N N . LEU A 1 209 ? -5.494 7.249 -18.029 1.00 73.19 209 LEU A N 1
ATOM 1624 C CA . LEU A 1 209 ? -5.919 5.849 -17.861 1.00 73.19 209 LEU A CA 1
ATOM 1625 C C . LEU A 1 209 ? -7.427 5.646 -18.009 1.00 73.19 209 LEU A C 1
ATOM 1627 O O . LEU A 1 209 ? -8.185 6.597 -17.724 1.00 73.19 209 LEU A O 1
#

Sequence (209 aa):
MAVSGSNDKTMRQWDLETQQCILTLDVVWASKSSAGSTSTWDNMMSLDHWSLDSLHQTFFEPSCDFIGSLQFWNFALASGTMDGKIRMWDLRTGQAHRTLSGHGSAITSLQFDEVHLVSGSRDKTIRIWDLRTGSVFDTLTYAAPVTSLQFDASKIVSAVSTADIDVYNRTSFQHTSFAGHAEPVNAVRFRKSILASGGKDNVVKLWAL

Radius of gyration: 19.95 Å; Cα contacts (8 Å, |Δi|>4): 462; chains: 1; bounding box: 30×48×63 Å

Foldseek 3Di:
DDWDDDPVQWIWDADPVVRDTPDIAHNVVVVPPPPDDDDDDDDDDDDDDPDPPVPPDDDDPPDKRDFLEWDDDDQKIWTWTQCRKIWMAGNVVSDTDDIQHDDPGTFNEWDDDPFWIWTFGQSQKIFIAGPVVSDTPDIDHHPAGWQYWDDDPFWIWTFGQAQKIWIAGPVVRDIDIDHDGPGGWRYWDDDDQWIWTDGPSRDIDIGGD

Solvent-accessible surface area (backbone atoms only — not comparable to full-atom values): 12055 Å² total; per-residue (Å²): 110,48,76,47,80,47,91,85,41,36,34,37,34,29,37,70,87,79,70,40,77,75,45,81,44,64,50,64,64,72,67,55,68,86,88,80,87,83,84,87,85,82,88,81,82,85,79,94,75,95,63,89,75,78,77,79,80,74,88,78,76,96,75,62,79,49,74,48,21,71,44,72,48,96,54,39,36,41,37,20,22,43,74,14,36,35,43,29,31,32,64,87,78,71,41,78,70,50,74,45,77,79,50,86,24,30,18,37,20,48,50,63,64,96,52,42,33,41,38,24,12,58,61,15,34,37,39,34,29,32,61,86,77,66,41,78,73,46,75,49,79,53,100,44,36,31,43,20,51,36,72,57,100,50,38,38,40,36,21,28,65,39,35,41,37,40,35,36,30,72,80,77,74,44,78,48,73,48,79,76,52,91,29,35,25,56,42,54,49,69,55,99,42,44,36,40,38,33,30,73,65,80,46,77,47,78,45,85,100

Nearest PDB structures (foldseek):
  2ovr-assembly1_B  TM=8.614E-01  e=3.445E-14  Homo sapiens
  6m92-assembly1_A  TM=9.066E-01  e=9.578E-14  Homo sapiens
  8xi3-assembly1_B  TM=9.258E-01  e=1.586E-09  Mus musculus
  8x7w-assembly1_F  TM=8.629E-01  e=9.495E-09  Escherichia coli K-12
  7z8b-assembly1_F  TM=8.707E-01  e=7.726E-08  Homo sapiens

pLDDT: mean 76.26, std 20.39, range [24.39, 93.88]

Secondary structure (DSSP, 8-state):
-EEEE-TTSEEEEE-TTT--EEEEEEHHHHHS-------------------TTGGG-S--------EEEEEEETTEEEEEETTSEEEEEETTTTEEEEEEE--SS-EEEEEE-SSEEEEEETTSEEEEEETTTTEEEEEEE-SS-EEEEEE-SSEEEEEESSS-EEEEETTT--EEEE---SS-EEEEEEETTEEEEEETTS-EEEEE-

Mean predicted aligned error: 11.49 Å